Protein AF-X2FJN6-F1 (afdb_monomer_lite)

pLDDT: mean 83.94, std 11.38, range [39.88, 95.12]

InterPro domains:
  IPR007055 BON domain [PF04972] (64-123)
  IPR007055 BON domain [PS50914] (54-124)
  IPR014004 Transport-associated and nodulation domain, bacteria [SM00749] (59-122)
  IPR032789 Pilus formation protein, N-terminal [PF13629] (2-59)
  IPR050810 Bacterial Secretion System Channel Protein [PTHR30332] (25-197)

Sequence (199 aa):
TVHLTGPAASIFVADPAIADYQAPSNTTIFVFGKKAGRTSLFALNDKGEALAELRIVVTQPIEDLRAALRAEVGDYPIQVSYTPRGAILSGTAPTADVVENARKVTEQFLGAGALVANKIQVAGSLQVNLSVRVAEVSRSAVKDLNINFTASGPNGAFLITGKGGGSGAAGGGGTIGIGFSAGNTNLSAVLDALASEHL

Foldseek 3Di:
DAFFPDFFPDKDKQDVCQKDWDPPGRGDIDIGGNDADWIWMFTAHPVRHTRDIDIDGDDDDVVVLVVQLCVFLNDAQWDWDADPQFIEIEEEDQDVVSQVRNQVSRDVVNDPRGDYHYHYHHPDPPDDDDDDDDDDDDDDDDDFDKDKDWDADPQWIKIWTKTQQDPPDQFRKIKIKIWIDGDPDIDIDMDIGTDHDDD

Organism: NCBI:txid108015

Radius of gyration: 50.66 Å; chains: 1; bounding box: 92×47×138 Å

Secondary structure (DSSP, 8-state):
-EE-SS--SEEEES-TTTEEEEEEETTEEEEEE-SSEEEEEEEE-TTS-EEEEEEEEE---HHHHHHHHHHHH-S-SEEEEEETTEEEEEEEESSHHHHHHHHHHHHHHH-TT-EEEEEEEE-----------------------EEEEEEEETTEEEEEEEEPPPTTSTT--EEEEEEEEETTEEEEEEEEE------

Structure (mmCIF, N/CA/C/O backbone):
data_AF-X2FJN6-F1
#
_entry.id   AF-X2FJN6-F1
#
loop_
_atom_site.group_PDB
_atom_site.id
_atom_site.type_symbol
_atom_site.label_atom_id
_atom_site.label_alt_id
_atom_site.label_comp_id
_atom_site.label_asym_id
_atom_site.label_entity_id
_atom_site.label_seq_id
_atom_site.pdbx_PDB_ins_code
_atom_site.Cartn_x
_atom_site.Cartn_y
_atom_site.Cartn_z
_atom_site.occupancy
_atom_site.B_iso_or_equiv
_atom_site.auth_seq_id
_atom_site.auth_comp_id
_atom_site.auth_asym_id
_atom_site.auth_atom_id
_atom_site.pdbx_PDB_model_num
ATOM 1 N N . THR A 1 1 ? -14.276 -10.421 21.757 1.00 79.94 1 THR A N 1
ATOM 2 C CA . THR A 1 1 ? -15.203 -10.406 22.908 1.00 79.94 1 THR A CA 1
ATOM 3 C C . THR A 1 1 ? -14.443 -10.019 24.139 1.00 79.94 1 THR A C 1
ATOM 5 O O . THR A 1 1 ? -13.316 -10.467 24.297 1.00 79.94 1 THR A O 1
ATOM 8 N N . VAL A 1 2 ? -15.030 -9.172 24.973 1.00 85.25 2 VAL A N 1
ATOM 9 C CA . VAL A 1 2 ? -14.435 -8.712 26.227 1.00 85.25 2 VAL A CA 1
ATOM 10 C C . VAL A 1 2 ? -15.367 -9.119 27.357 1.00 85.25 2 VAL A C 1
ATOM 12 O O . VAL A 1 2 ? -16.566 -8.847 27.292 1.00 85.25 2 VAL A O 1
ATOM 15 N N . HIS A 1 3 ? -14.814 -9.778 28.371 1.00 87.75 3 HIS A N 1
ATOM 16 C CA . HIS A 1 3 ? -15.534 -10.139 29.587 1.00 87.75 3 HIS A CA 1
ATOM 17 C C . HIS A 1 3 ? -15.131 -9.181 30.704 1.00 87.75 3 HIS A C 1
ATOM 19 O O . HIS A 1 3 ? -13.943 -8.938 30.912 1.00 87.75 3 HIS A O 1
ATOM 25 N N . LEU A 1 4 ? -16.120 -8.621 31.391 1.00 86.44 4 LEU A N 1
ATOM 26 C CA . LEU A 1 4 ? -15.911 -7.707 32.506 1.00 86.44 4 LEU A CA 1
ATOM 27 C C . LEU A 1 4 ? -15.863 -8.467 33.832 1.00 86.44 4 LEU A C 1
ATOM 29 O O . LEU A 1 4 ? -16.556 -9.466 34.014 1.00 86.44 4 LEU A O 1
ATOM 33 N N . THR A 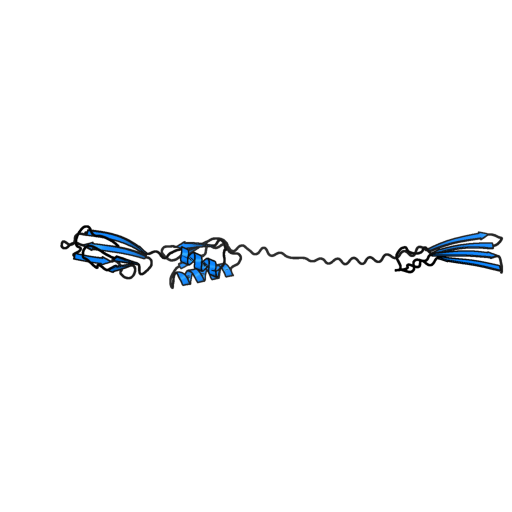1 5 ? -15.093 -7.943 34.785 1.00 83.56 5 THR A N 1
ATOM 34 C CA . THR A 1 5 ? -14.966 -8.492 36.147 1.00 83.56 5 THR A CA 1
ATOM 35 C C . THR A 1 5 ? -16.260 -8.361 36.968 1.00 83.56 5 THR A C 1
ATOM 37 O O . THR A 1 5 ? -16.440 -9.065 37.956 1.00 83.56 5 THR A O 1
ATOM 40 N N . GLY A 1 6 ? -17.178 -7.480 36.561 1.00 86.50 6 GLY A N 1
ATOM 41 C CA . GLY A 1 6 ? -18.480 -7.267 37.193 1.00 86.50 6 GLY A CA 1
ATOM 42 C C . GLY A 1 6 ? -19.492 -6.657 36.216 1.00 86.50 6 GLY A C 1
ATOM 43 O O . GLY A 1 6 ? -19.118 -6.322 35.089 1.00 86.50 6 GLY A O 1
ATOM 44 N N . PRO A 1 7 ? -20.771 -6.529 36.612 1.00 88.38 7 PRO A N 1
ATOM 45 C CA . PRO A 1 7 ? -21.797 -5.936 35.764 1.00 88.38 7 PRO A CA 1
ATOM 46 C C . PRO A 1 7 ? -21.521 -4.443 35.545 1.00 88.38 7 PRO A C 1
ATOM 48 O O . PRO A 1 7 ? -21.419 -3.678 36.503 1.00 88.38 7 PRO A O 1
ATOM 51 N N . ALA A 1 8 ? -21.407 -4.026 34.285 1.00 88.00 8 ALA A N 1
ATOM 52 C CA . ALA A 1 8 ? -21.330 -2.619 33.920 1.00 88.00 8 ALA A CA 1
ATOM 53 C C . ALA A 1 8 ? -22.711 -1.962 33.960 1.00 88.00 8 ALA A C 1
ATOM 55 O O . ALA A 1 8 ? -23.690 -2.505 33.444 1.00 88.00 8 ALA A O 1
ATOM 56 N N . ALA A 1 9 ? -22.744 -0.765 34.537 1.00 90.81 9 ALA A N 1
ATOM 57 C CA . ALA A 1 9 ? -23.904 0.116 34.575 1.00 90.81 9 ALA A CA 1
ATOM 58 C C . ALA A 1 9 ? -23.950 1.030 33.346 1.00 90.81 9 ALA A C 1
ATOM 60 O O . ALA A 1 9 ? -25.014 1.314 32.803 1.00 90.81 9 ALA A O 1
ATOM 61 N N . SER A 1 10 ? -22.778 1.479 32.886 1.00 89.88 10 SER A N 1
ATOM 62 C CA . SER A 1 10 ? -22.645 2.286 31.676 1.00 89.88 10 SER A CA 1
ATOM 63 C C . SER A 1 10 ? -21.405 1.889 30.886 1.00 89.88 10 SER A C 1
ATOM 65 O O . SER A 1 10 ? -20.359 1.557 31.447 1.00 89.88 10 SER A O 1
ATOM 67 N N . ILE A 1 11 ? -21.543 1.899 29.562 1.00 91.75 11 ILE A N 1
ATOM 68 C CA . ILE A 1 11 ? -20.470 1.605 28.617 1.00 91.75 11 ILE A CA 1
ATOM 69 C C . ILE A 1 11 ? -20.477 2.719 27.578 1.00 91.75 11 ILE A C 1
ATOM 71 O O . ILE A 1 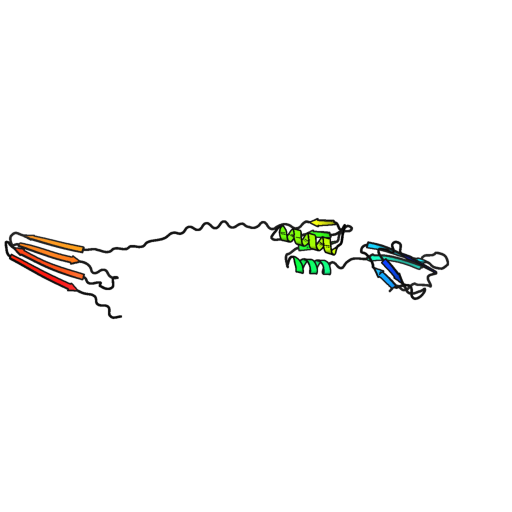11 ? -21.532 3.108 27.076 1.00 91.75 11 ILE A O 1
ATOM 75 N N . PHE A 1 12 ? -19.309 3.246 27.243 1.00 92.25 12 PHE A N 1
ATOM 76 C CA . PHE A 1 12 ? -19.188 4.219 26.166 1.00 92.25 12 PHE A CA 1
ATOM 77 C C . PHE A 1 12 ? -17.844 4.096 25.461 1.00 92.25 12 PHE A C 1
ATOM 79 O O . PHE A 1 12 ? -16.847 3.639 26.022 1.00 92.25 12 PHE A O 1
ATOM 86 N N . VAL A 1 13 ? -17.837 4.513 24.200 1.00 95.12 13 VAL A N 1
ATOM 87 C CA . VAL A 1 13 ? -16.644 4.592 23.360 1.00 95.12 13 VAL A CA 1
ATOM 88 C C . VAL A 1 13 ? -16.339 6.064 23.129 1.00 95.12 13 VAL A C 1
ATOM 90 O O . VAL A 1 13 ? -17.243 6.838 22.826 1.00 95.12 13 VAL A O 1
ATOM 93 N N . ALA A 1 14 ? -15.072 6.449 23.278 1.00 94.62 14 ALA A N 1
ATOM 94 C CA . ALA A 1 14 ? -14.633 7.836 23.134 1.00 94.62 14 ALA A CA 1
ATOM 95 C C . ALA A 1 14 ? -14.926 8.406 21.734 1.00 94.62 14 ALA A C 1
ATOM 97 O O . ALA A 1 14 ? -15.267 9.576 21.600 1.00 94.62 14 ALA A O 1
ATOM 98 N N . ASP A 1 15 ? -14.817 7.565 20.704 1.00 94.50 15 ASP A N 1
ATOM 99 C CA . ASP A 1 15 ? -15.135 7.904 19.315 1.00 94.50 15 ASP A CA 1
ATOM 100 C C . ASP A 1 15 ? -15.910 6.756 18.621 1.00 94.50 15 ASP A C 1
ATOM 102 O O . ASP A 1 15 ? -15.283 5.761 18.222 1.00 94.50 15 ASP A O 1
ATOM 106 N N . PRO A 1 16 ? -17.247 6.882 18.451 1.00 93.00 16 PRO A N 1
ATOM 107 C CA . PRO A 1 16 ? -18.101 5.881 17.802 1.00 93.00 16 PRO A CA 1
ATOM 108 C C . PRO A 1 16 ? -17.954 5.815 16.268 1.00 93.00 16 PRO A C 1
ATOM 110 O O . PRO A 1 16 ? -18.521 4.928 15.612 1.00 93.00 16 PRO A O 1
ATOM 113 N N . ALA A 1 17 ? -17.212 6.750 15.661 1.00 92.94 17 ALA A N 1
ATOM 114 C CA . ALA A 1 17 ? -16.851 6.672 14.250 1.00 92.94 17 ALA A CA 1
ATOM 115 C C . ALA A 1 17 ? -15.703 5.675 14.020 1.00 92.94 17 ALA A C 1
ATOM 117 O O . ALA A 1 17 ? -15.644 5.057 12.956 1.00 92.94 17 ALA A O 1
ATOM 118 N N . ILE A 1 18 ? -14.817 5.493 15.009 1.00 91.62 18 ILE A N 1
ATOM 119 C CA . ILE A 1 18 ? -13.675 4.566 14.947 1.00 91.62 18 ILE A CA 1
ATOM 120 C C . ILE A 1 18 ? -14.094 3.147 15.328 1.00 91.62 18 ILE A C 1
ATOM 122 O O . ILE A 1 18 ? -13.813 2.206 14.584 1.00 91.62 18 ILE A O 1
ATOM 126 N N . ALA A 1 19 ? -14.774 2.979 16.461 1.00 94.31 19 ALA A N 1
ATOM 127 C CA . ALA A 1 19 ? -15.229 1.677 16.935 1.00 94.31 19 ALA A CA 1
ATOM 128 C C . ALA A 1 19 ? -16.602 1.782 17.594 1.00 94.31 19 ALA A C 1
ATOM 130 O O . ALA A 1 19 ? -16.957 2.819 18.135 1.00 94.31 19 ALA A O 1
ATOM 131 N N . ASP A 1 20 ? -17.356 0.697 17.564 1.00 94.06 20 ASP A N 1
ATOM 132 C CA . ASP A 1 20 ? -18.686 0.598 18.152 1.00 94.06 20 ASP A CA 1
ATOM 133 C C . ASP A 1 20 ? -18.782 -0.669 18.998 1.00 94.06 20 ASP A C 1
ATOM 135 O O . ASP A 1 20 ? -17.918 -1.550 18.914 1.00 94.06 20 ASP A O 1
ATOM 139 N N . TYR A 1 21 ? -19.808 -0.764 19.832 1.00 93.25 21 TYR A N 1
ATOM 140 C CA . TYR A 1 21 ? -19.962 -1.886 20.741 1.00 93.25 21 TYR A CA 1
ATOM 141 C C . TYR A 1 21 ? -21.400 -2.392 20.804 1.00 93.25 21 TYR A C 1
ATOM 143 O O . TYR A 1 21 ? -22.364 -1.658 20.613 1.00 93.25 21 TYR A O 1
ATOM 151 N N . GLN A 1 22 ? -21.539 -3.677 21.116 1.00 92.75 22 GLN A N 1
ATOM 152 C CA . GLN A 1 22 ? -22.801 -4.258 21.555 1.00 92.75 22 GLN A CA 1
ATOM 153 C C . GLN A 1 22 ? -22.570 -5.023 22.848 1.00 92.75 22 GLN A C 1
ATOM 155 O O . GLN A 1 22 ? -21.624 -5.802 22.955 1.00 92.75 22 GLN A O 1
ATOM 160 N N . ALA A 1 23 ? -23.444 -4.815 23.825 1.00 90.94 23 ALA A N 1
ATOM 161 C CA . ALA A 1 23 ? -23.399 -5.497 25.110 1.00 90.94 23 ALA A CA 1
ATOM 162 C C . ALA A 1 23 ? -24.652 -6.378 25.258 1.00 90.94 23 ALA A C 1
ATOM 164 O O . ALA A 1 23 ? -25.670 -5.907 25.759 1.00 90.94 23 ALA A O 1
ATOM 165 N N . PRO A 1 24 ? -24.619 -7.645 24.795 1.00 88.94 24 PRO A N 1
ATOM 166 C CA . PRO A 1 24 ? -25.736 -8.573 24.978 1.00 88.94 24 PRO A CA 1
ATOM 167 C C . PRO A 1 24 ? -26.029 -8.870 26.452 1.00 88.94 24 PRO A C 1
ATOM 169 O O . PRO A 1 24 ? -27.122 -9.316 26.784 1.00 88.94 24 PRO A O 1
ATOM 172 N N . SER A 1 25 ? -25.049 -8.656 27.332 1.00 88.94 25 SER A N 1
ATOM 173 C CA . SER A 1 25 ? -25.217 -8.710 28.779 1.00 88.94 25 SER A CA 1
ATOM 174 C C . SER A 1 25 ? -24.323 -7.677 29.457 1.00 88.94 25 SER A C 1
ATOM 176 O O . SER A 1 25 ? -23.357 -7.180 28.879 1.00 88.94 25 SER A O 1
ATOM 178 N N . ASN A 1 26 ? -24.593 -7.407 30.730 1.00 86.94 26 ASN A N 1
ATOM 179 C CA . ASN A 1 26 ? -23.863 -6.422 31.526 1.00 86.94 26 ASN A CA 1
ATOM 180 C C . ASN A 1 26 ? -22.414 -6.860 31.825 1.00 86.94 26 ASN A C 1
ATOM 182 O O . ASN A 1 26 ? -21.641 -6.084 32.372 1.00 86.94 26 ASN A O 1
ATOM 186 N N . THR A 1 27 ? -22.035 -8.098 31.494 1.00 88.88 27 THR A N 1
ATOM 187 C CA . THR A 1 27 ? -20.697 -8.664 31.737 1.00 88.88 27 THR A CA 1
ATOM 188 C C . THR A 1 27 ? -19.949 -9.024 30.455 1.00 88.88 27 THR A C 1
ATOM 190 O O . THR A 1 27 ? -18.774 -9.383 30.520 1.00 88.88 27 THR A O 1
ATOM 193 N N . THR A 1 28 ? -20.599 -8.958 29.288 1.00 89.56 28 THR A N 1
ATOM 194 C CA . THR A 1 28 ? -20.008 -9.360 28.004 1.00 89.56 28 THR A CA 1
ATOM 195 C C . THR A 1 28 ? -20.214 -8.280 26.955 1.00 89.56 28 THR A C 1
ATOM 197 O O . THR A 1 28 ? -21.340 -7.885 26.670 1.00 89.56 28 THR A O 1
ATOM 200 N N . ILE A 1 29 ? -19.113 -7.846 26.340 1.00 91.62 29 ILE A N 1
ATOM 201 C CA . ILE A 1 29 ? -19.100 -6.792 25.326 1.00 91.62 29 ILE A CA 1
ATOM 202 C C . ILE A 1 29 ? -18.475 -7.323 24.032 1.00 91.62 29 ILE A C 1
ATOM 204 O O . ILE A 1 29 ? -17.372 -7.884 24.012 1.00 91.62 29 ILE A O 1
ATOM 208 N N . PHE A 1 30 ? -19.171 -7.110 22.921 1.00 92.88 30 PHE A N 1
ATOM 209 C CA . PHE A 1 30 ? -18.634 -7.207 21.572 1.00 92.88 30 PHE A CA 1
ATOM 210 C C . PHE A 1 30 ? -18.178 -5.826 21.114 1.00 92.88 30 PHE A C 1
ATOM 212 O O . PHE A 1 30 ? -18.922 -4.858 21.231 1.00 92.88 30 PHE A O 1
ATOM 219 N N . VAL A 1 31 ? -16.956 -5.740 20.594 1.00 92.12 31 VAL A N 1
ATOM 220 C CA . VAL A 1 31 ? -16.369 -4.500 20.076 1.00 92.12 31 VAL A CA 1
ATOM 221 C C . VAL A 1 31 ? -16.110 -4.688 18.591 1.00 92.12 31 VAL A C 1
ATOM 223 O O . VAL A 1 31 ? -15.499 -5.682 18.195 1.00 92.12 31 VAL A O 1
ATOM 226 N N . PHE A 1 32 ? -16.559 -3.732 17.788 1.00 91.25 32 PHE A N 1
ATOM 227 C CA . PHE A 1 32 ? -16.454 -3.739 16.336 1.00 91.25 32 PHE A CA 1
ATOM 228 C C . PHE A 1 32 ? -15.663 -2.517 15.875 1.00 91.25 32 PHE A C 1
ATOM 230 O O . PHE A 1 32 ? -16.013 -1.383 16.195 1.00 91.25 32 PHE A O 1
ATOM 237 N N . GLY A 1 33 ? -14.594 -2.729 15.110 1.00 90.25 33 GLY A N 1
ATOM 238 C CA . GLY A 1 33 ? -13.902 -1.635 14.431 1.00 90.25 33 GLY A CA 1
ATOM 239 C C . GLY A 1 33 ? -14.690 -1.193 13.199 1.00 90.25 33 GLY A C 1
ATOM 240 O O . GLY A 1 33 ? -15.074 -2.035 12.392 1.00 90.25 33 GLY A O 1
ATOM 241 N N . LYS A 1 34 ? -14.924 0.113 13.047 1.00 89.69 34 LYS A N 1
ATOM 242 C CA . LYS A 1 34 ? -15.624 0.705 11.892 1.00 89.69 34 LYS A CA 1
ATOM 243 C C . LYS A 1 34 ? -14.674 1.461 10.975 1.00 89.69 34 LYS A C 1
ATOM 245 O O . LYS A 1 34 ? -14.757 1.324 9.759 1.00 89.69 34 LYS A O 1
ATOM 250 N N . LYS A 1 35 ? -13.758 2.244 11.546 1.00 86.50 35 LYS A N 1
ATOM 251 C CA . LYS A 1 35 ? -12.812 3.079 10.798 1.00 86.50 35 LYS A CA 1
ATOM 252 C C . LYS A 1 35 ? -11.417 2.966 11.392 1.00 86.50 35 LYS A C 1
ATOM 254 O O . LYS A 1 35 ? -11.269 2.848 12.604 1.00 86.50 35 LYS A O 1
ATOM 259 N N . ALA A 1 36 ? -10.398 3.034 10.536 1.00 85.50 36 ALA A N 1
ATOM 260 C CA . ALA A 1 36 ? -9.009 3.061 10.972 1.00 85.50 36 ALA A CA 1
ATOM 261 C C . ALA A 1 36 ? -8.751 4.234 11.932 1.00 85.50 36 ALA A C 1
ATOM 263 O O . ALA A 1 36 ? -9.134 5.373 11.654 1.00 85.50 36 ALA A O 1
ATOM 264 N N . GLY A 1 37 ? -8.100 3.957 13.061 1.00 86.75 37 GLY A N 1
ATOM 265 C CA . GLY A 1 37 ? -7.890 4.950 14.108 1.00 86.75 37 GLY A CA 1
ATOM 266 C C . GLY A 1 37 ? -7.598 4.340 15.474 1.00 86.75 37 GLY A C 1
ATOM 267 O O . GLY A 1 37 ? -7.434 3.127 15.624 1.00 86.75 37 GLY A O 1
ATOM 268 N N . ARG A 1 38 ? -7.513 5.211 16.481 1.00 91.62 38 ARG A N 1
ATOM 269 C CA . ARG A 1 38 ? -7.353 4.835 17.889 1.00 91.62 38 ARG A CA 1
ATOM 270 C C . ARG A 1 38 ? -8.497 5.431 18.689 1.00 91.62 38 ARG A C 1
ATOM 272 O O . ARG A 1 38 ? -8.768 6.618 18.556 1.00 91.62 38 ARG A O 1
ATOM 279 N N . THR A 1 39 ? -9.132 4.618 19.517 1.00 94.81 39 THR A N 1
ATOM 280 C CA . THR A 1 39 ? -10.194 5.045 20.429 1.00 94.81 39 THR A CA 1
ATOM 281 C C . THR A 1 39 ? -10.106 4.246 21.724 1.00 94.81 39 THR A C 1
ATOM 283 O O . THR A 1 39 ? -9.331 3.292 21.818 1.00 94.81 39 THR A O 1
ATOM 286 N N . SER A 1 40 ? -10.881 4.638 22.725 1.00 94.50 40 SER A N 1
ATOM 287 C CA . SER A 1 40 ? -10.945 3.942 24.006 1.00 94.50 40 SER A CA 1
ATOM 288 C C . SER A 1 40 ? -12.383 3.577 24.326 1.00 94.50 40 SER A C 1
ATOM 290 O O . SER A 1 40 ? -13.299 4.352 24.050 1.00 94.50 40 SER A O 1
ATOM 292 N N . LEU A 1 41 ? -12.570 2.402 24.914 1.00 94.25 41 LEU A N 1
ATOM 293 C CA . LEU A 1 41 ? -13.833 1.960 25.484 1.00 94.25 41 LEU A CA 1
ATOM 294 C C . LEU A 1 41 ? -13.707 1.951 27.001 1.00 94.25 41 LEU A C 1
ATOM 296 O O . LEU A 1 41 ? -12.753 1.392 27.546 1.00 94.25 41 LEU A O 1
ATOM 300 N N . PHE A 1 42 ? -14.698 2.542 27.657 1.00 93.31 42 PHE A N 1
ATOM 301 C CA . PHE A 1 42 ? -14.813 2.587 29.104 1.00 93.31 42 PHE A CA 1
ATOM 302 C C . PHE A 1 42 ? -16.076 1.847 29.526 1.00 93.31 42 PHE A C 1
ATOM 304 O O . PHE A 1 42 ? -17.152 2.066 28.968 1.00 93.31 42 PHE A O 1
ATOM 311 N N . ALA A 1 43 ? -15.936 0.975 30.518 1.00 93.12 43 ALA A N 1
ATOM 312 C CA . ALA A 1 43 ? -17.048 0.326 31.194 1.00 93.12 43 ALA A CA 1
ATOM 313 C C . ALA A 1 43 ? -17.005 0.721 32.670 1.00 93.12 43 ALA A C 1
ATOM 315 O O . ALA A 1 43 ? -15.997 0.485 33.336 1.00 93.12 43 ALA A O 1
ATOM 316 N N . LEU A 1 44 ? -18.077 1.329 33.173 1.00 92.62 44 LEU A N 1
ATOM 317 C CA . LEU A 1 44 ? -18.186 1.818 34.546 1.00 92.62 44 LEU A CA 1
ATOM 318 C C . LEU A 1 44 ? -19.209 0.991 35.337 1.00 92.62 44 LEU A C 1
ATOM 320 O O . LEU A 1 44 ? -20.210 0.529 34.781 1.00 92.62 44 LEU A O 1
ATOM 324 N N . ASN A 1 45 ? -18.978 0.834 36.639 1.00 91.44 45 ASN A N 1
ATOM 325 C CA . ASN A 1 45 ? -19.956 0.267 37.574 1.00 91.44 45 ASN A CA 1
ATOM 326 C C . ASN A 1 45 ? -20.987 1.318 38.033 1.00 91.44 45 ASN A C 1
ATOM 328 O O . ASN A 1 45 ? -20.886 2.497 37.692 1.00 91.44 45 ASN A O 1
ATOM 332 N N . ASP A 1 46 ? -21.963 0.906 38.850 1.00 91.56 46 ASP A N 1
ATOM 333 C CA . ASP A 1 46 ? -23.017 1.791 39.382 1.00 91.56 46 ASP A CA 1
ATOM 334 C C . ASP A 1 46 ? -22.480 2.957 40.238 1.00 91.56 46 ASP A C 1
ATOM 336 O O . ASP A 1 46 ? -23.178 3.945 40.454 1.00 91.56 46 ASP A O 1
ATOM 340 N N . LYS A 1 47 ? -21.237 2.862 40.731 1.00 90.19 47 LYS A N 1
ATOM 341 C CA . LYS A 1 47 ? -20.566 3.904 41.526 1.00 90.19 47 LYS A CA 1
ATOM 342 C C . LYS A 1 47 ? -19.746 4.877 40.671 1.00 90.19 47 LYS A C 1
ATOM 344 O O . LYS A 1 47 ? -19.136 5.791 41.217 1.00 90.19 47 LYS A O 1
ATOM 349 N N . GLY A 1 48 ? -19.723 4.690 39.349 1.00 85.06 48 GLY A N 1
ATOM 350 C CA . GLY A 1 48 ? -18.922 5.488 38.420 1.00 85.06 48 GLY A CA 1
ATOM 351 C C . GLY A 1 48 ? -17.438 5.106 38.373 1.00 85.06 48 GLY A C 1
ATOM 352 O O . GLY A 1 48 ? -16.649 5.826 37.767 1.00 85.06 48 GLY A O 1
ATOM 353 N N . GLU A 1 49 ? -17.037 3.989 38.982 1.00 88.88 49 GLU A N 1
ATOM 354 C CA . GLU A 1 49 ? -15.660 3.490 38.918 1.00 88.88 49 GLU A CA 1
ATOM 355 C C . GLU A 1 49 ? -15.463 2.651 37.649 1.00 88.88 49 GLU A C 1
ATOM 357 O O . GLU A 1 49 ? -16.334 1.865 37.263 1.00 88.88 49 GLU A O 1
ATOM 362 N N . ALA A 1 50 ? -14.306 2.792 37.000 1.00 89.12 50 ALA A N 1
ATOM 363 C CA . ALA A 1 50 ? -13.992 2.045 35.788 1.00 89.12 50 ALA A CA 1
ATOM 364 C C . ALA A 1 50 ? -13.742 0.562 36.092 1.00 89.12 50 ALA A C 1
ATOM 366 O O . ALA A 1 50 ? -12.744 0.195 36.707 1.00 89.12 50 ALA A O 1
ATOM 367 N N . LEU A 1 51 ? -14.645 -0.295 35.612 1.00 90.69 51 LEU A N 1
ATOM 368 C CA . LEU A 1 51 ? -14.484 -1.750 35.603 1.00 90.69 51 LEU A CA 1
ATOM 369 C C . LEU A 1 51 ? -13.466 -2.192 34.553 1.00 90.69 51 LEU A C 1
ATOM 371 O O . LEU A 1 51 ? -12.748 -3.167 34.765 1.00 90.69 51 LEU A O 1
ATOM 375 N N . ALA A 1 52 ? -13.428 -1.500 33.413 1.00 89.12 52 ALA A N 1
ATOM 376 C CA . ALA A 1 52 ? -12.457 -1.747 32.361 1.00 89.12 52 ALA A CA 1
ATOM 377 C C . ALA A 1 52 ? -12.198 -0.489 31.524 1.00 89.12 52 ALA A C 1
ATOM 379 O O . ALA A 1 52 ? -13.123 0.247 31.173 1.00 89.12 52 ALA A O 1
ATOM 380 N N . GLU A 1 53 ? -10.934 -0.303 31.151 1.00 92.56 53 GLU A N 1
ATOM 381 C CA . GLU A 1 53 ? -10.483 0.667 30.157 1.00 92.56 53 GLU A CA 1
ATOM 382 C C . GLU A 1 53 ? -9.736 -0.092 29.058 1.00 92.56 53 GLU A C 1
ATOM 384 O O . GLU A 1 53 ? -8.681 -0.685 29.297 1.00 92.56 53 GLU A O 1
ATOM 389 N N . LEU A 1 54 ? -10.285 -0.093 27.844 1.00 91.25 54 LEU A N 1
ATOM 390 C CA . LEU A 1 54 ? -9.687 -0.772 26.700 1.00 91.25 54 LEU A CA 1
ATOM 391 C C . LEU A 1 54 ? -9.284 0.231 25.631 1.00 91.25 54 LEU A C 1
ATOM 393 O O . LEU A 1 54 ? -10.120 0.955 25.095 1.00 91.25 54 LEU A O 1
ATOM 397 N N . ARG A 1 55 ? -8.005 0.210 25.251 1.00 93.81 55 ARG A N 1
ATOM 398 C CA . ARG A 1 55 ? -7.515 0.917 24.065 1.00 93.81 55 ARG A CA 1
ATOM 399 C C . ARG A 1 55 ? -7.769 0.072 22.823 1.00 93.81 55 ARG A C 1
ATOM 401 O O . ARG A 1 55 ? -7.245 -1.031 22.695 1.00 93.81 55 ARG A O 1
ATOM 408 N N . ILE A 1 56 ? -8.548 0.615 21.898 1.00 92.12 56 ILE A N 1
ATOM 409 C CA . ILE A 1 56 ? -8.925 -0.019 20.640 1.00 92.12 56 ILE A CA 1
ATOM 410 C C . ILE A 1 56 ? -8.108 0.624 19.520 1.00 92.12 56 ILE A C 1
ATOM 412 O O . ILE A 1 56 ? -8.152 1.838 19.312 1.00 92.12 56 ILE A O 1
ATOM 416 N N . VAL A 1 57 ? -7.364 -0.201 18.785 1.00 90.19 57 VAL A N 1
ATOM 417 C CA . VAL A 1 57 ? -6.611 0.217 17.600 1.00 90.19 57 VAL A CA 1
ATOM 418 C C . VAL A 1 57 ? -7.181 -0.526 16.404 1.00 90.19 57 VAL A C 1
ATOM 420 O O . VAL A 1 57 ? -7.045 -1.742 16.302 1.00 90.19 57 VAL A O 1
ATOM 423 N N . VAL A 1 58 ? -7.831 0.210 15.509 1.00 88.44 58 VAL A N 1
ATOM 424 C CA . VAL A 1 58 ? -8.376 -0.343 14.270 1.00 88.44 58 VAL A CA 1
ATOM 425 C C . VAL A 1 58 ? -7.360 -0.079 13.168 1.00 88.44 58 VAL A C 1
ATOM 427 O O . VAL A 1 58 ? -7.098 1.075 12.821 1.00 88.44 58 VAL A O 1
ATOM 430 N N . THR A 1 59 ? -6.769 -1.142 12.628 1.00 81.94 59 THR A N 1
ATOM 431 C CA . THR A 1 59 ? -5.853 -1.069 11.484 1.00 81.94 59 THR A CA 1
ATOM 432 C C . THR A 1 59 ? -6.470 -1.747 10.277 1.00 81.94 59 THR A C 1
ATOM 434 O O . THR A 1 59 ? -7.050 -2.823 10.404 1.00 81.94 59 THR A O 1
ATOM 437 N N . GLN A 1 60 ? -6.302 -1.151 9.101 1.00 77.31 60 GLN A N 1
ATOM 438 C CA . GLN A 1 60 ? -6.586 -1.856 7.856 1.00 77.31 60 GLN A CA 1
ATOM 439 C C . GLN A 1 60 ? -5.489 -2.902 7.614 1.00 77.31 60 GLN A C 1
ATOM 441 O O . GLN A 1 60 ? -4.321 -2.613 7.897 1.00 77.31 60 GLN A O 1
ATOM 446 N N . PRO A 1 61 ? -5.817 -4.101 7.108 1.00 79.56 61 PRO A N 1
ATOM 447 C CA . PRO A 1 61 ? -4.803 -5.078 6.738 1.00 79.56 61 PRO A CA 1
ATOM 448 C C . PRO A 1 61 ? -3.887 -4.481 5.664 1.00 79.56 61 PRO A C 1
ATOM 450 O O . PRO A 1 61 ? -4.346 -3.960 4.649 1.00 79.56 61 PRO A O 1
ATOM 453 N N . ILE A 1 62 ? -2.573 -4.509 5.890 1.00 85.69 62 ILE A N 1
ATOM 454 C CA . ILE A 1 62 ? -1.611 -4.028 4.887 1.00 85.69 62 ILE A CA 1
ATOM 455 C C . ILE A 1 62 ? -1.460 -5.022 3.736 1.00 85.69 62 ILE A C 1
ATOM 457 O O . ILE A 1 62 ? -1.134 -4.634 2.620 1.00 85.69 62 ILE A O 1
ATOM 461 N N . GLU A 1 63 ? -1.723 -6.301 3.998 1.00 89.12 63 GLU A N 1
ATOM 462 C CA . GLU A 1 63 ? -1.583 -7.369 3.011 1.00 89.12 63 GLU A CA 1
ATOM 463 C C . GLU A 1 63 ? -2.594 -7.244 1.868 1.00 89.12 63 GLU A C 1
ATOM 465 O O . GLU A 1 63 ? -2.226 -7.481 0.720 1.00 89.12 63 GLU A O 1
ATOM 470 N N . ASP A 1 64 ? -3.809 -6.762 2.143 1.00 89.19 64 ASP A N 1
ATOM 471 C CA . ASP A 1 64 ? -4.817 -6.489 1.112 1.00 89.19 64 ASP A CA 1
ATOM 472 C C . ASP A 1 64 ? -4.353 -5.373 0.166 1.00 89.19 64 ASP A C 1
ATOM 474 O O . ASP A 1 64 ? -4.421 -5.510 -1.056 1.00 89.19 64 ASP A O 1
ATOM 478 N N . LEU A 1 65 ? -3.784 -4.298 0.724 1.00 89.38 65 LEU A N 1
ATOM 479 C CA . LEU A 1 65 ? -3.189 -3.212 -0.057 1.00 89.38 65 LEU A CA 1
ATOM 480 C C . LEU A 1 65 ? -1.997 -3.707 -0.884 1.00 89.38 65 LEU A C 1
ATOM 482 O O . LEU A 1 65 ? -1.850 -3.349 -2.050 1.00 89.38 65 LEU A O 1
ATOM 486 N N . ARG A 1 66 ? -1.143 -4.557 -0.307 1.00 91.12 66 ARG A N 1
ATOM 487 C CA . ARG A 1 66 ? -0.009 -5.158 -1.025 1.00 91.12 66 ARG A CA 1
ATOM 488 C C . ARG A 1 66 ? -0.468 -6.070 -2.155 1.00 91.12 66 ARG A C 1
ATOM 490 O O . ARG A 1 66 ? 0.156 -6.069 -3.212 1.00 91.12 66 ARG A O 1
ATOM 497 N N . ALA A 1 67 ? -1.528 -6.843 -1.942 1.00 90.94 67 ALA A N 1
ATOM 498 C CA . ALA A 1 67 ? -2.113 -7.693 -2.967 1.00 90.94 67 ALA A CA 1
ATOM 499 C C . ALA A 1 67 ? -2.700 -6.857 -4.113 1.00 90.94 67 ALA A C 1
ATOM 501 O O . ALA A 1 67 ? -2.392 -7.135 -5.269 1.00 90.94 67 ALA A O 1
ATOM 502 N N . ALA A 1 68 ? -3.454 -5.799 -3.797 1.00 90.44 68 ALA A N 1
ATOM 503 C CA . ALA A 1 68 ? -3.993 -4.867 -4.787 1.00 90.44 68 ALA A CA 1
ATOM 504 C C . ALA A 1 68 ? -2.884 -4.172 -5.590 1.00 90.44 68 ALA A C 1
ATOM 506 O O . ALA A 1 68 ? -2.952 -4.108 -6.815 1.00 90.44 68 ALA A O 1
ATOM 507 N N . LEU A 1 69 ? -1.821 -3.722 -4.915 1.00 91.75 69 LEU A N 1
ATOM 508 C CA . LEU A 1 69 ? -0.655 -3.144 -5.577 1.00 91.75 69 LEU A CA 1
ATOM 509 C C . LEU A 1 69 ? -0.013 -4.140 -6.543 1.00 91.75 69 LEU A C 1
ATOM 511 O O . LEU A 1 69 ? 0.130 -3.811 -7.713 1.00 91.75 69 LEU A O 1
ATOM 515 N N . ARG A 1 70 ? 0.316 -5.361 -6.097 1.00 91.81 70 ARG A N 1
ATOM 516 C CA . ARG A 1 70 ? 0.918 -6.385 -6.974 1.00 91.81 70 ARG A CA 1
ATOM 517 C C . ARG A 1 70 ? 0.033 -6.737 -8.170 1.00 91.81 70 ARG A C 1
ATOM 519 O O . ARG A 1 70 ? 0.563 -6.995 -9.244 1.00 91.81 70 ARG A O 1
ATOM 526 N N . ALA A 1 71 ? -1.287 -6.760 -7.987 1.00 91.75 71 ALA A N 1
ATOM 527 C CA . ALA A 1 71 ? -2.227 -7.049 -9.064 1.00 91.75 71 ALA A CA 1
ATOM 528 C C . ALA A 1 71 ? -2.224 -5.962 -10.153 1.00 91.75 71 ALA A C 1
ATOM 530 O O . ALA A 1 71 ? -2.305 -6.299 -11.329 1.00 91.75 71 ALA A O 1
ATOM 531 N N . GLU A 1 72 ? -2.091 -4.688 -9.772 1.00 90.69 72 GLU A N 1
ATOM 532 C CA . GLU A 1 72 ? -2.116 -3.570 -10.723 1.00 90.69 72 GLU A CA 1
ATOM 533 C C . GLU A 1 72 ? -0.742 -3.284 -11.343 1.00 90.69 72 GLU A C 1
ATOM 535 O O . GLU A 1 72 ? -0.623 -3.075 -12.548 1.00 90.69 72 GLU A O 1
ATOM 540 N N . VAL A 1 73 ? 0.311 -3.239 -10.520 1.00 89.62 73 VAL A N 1
ATOM 541 C CA . VAL A 1 73 ? 1.641 -2.792 -10.965 1.00 89.62 73 VAL A CA 1
ATOM 542 C C . VAL A 1 73 ? 2.599 -3.936 -11.270 1.00 89.62 73 VAL A C 1
ATOM 544 O O . VAL A 1 73 ? 3.643 -3.690 -11.861 1.00 89.62 73 VAL A O 1
ATOM 547 N N . GLY A 1 74 ? 2.265 -5.175 -10.905 1.00 88.12 74 GLY A N 1
ATOM 548 C CA . GLY A 1 74 ? 3.128 -6.347 -11.060 1.00 88.12 74 GLY A CA 1
ATOM 549 C C . GLY A 1 74 ? 4.049 -6.599 -9.861 1.00 88.12 74 GLY A C 1
ATOM 550 O O . GLY A 1 74 ? 3.960 -5.948 -8.819 1.00 88.12 74 GLY A O 1
ATOM 551 N N . ASP A 1 75 ? 4.957 -7.566 -10.008 1.00 89.25 75 ASP A N 1
ATOM 552 C CA . ASP A 1 75 ? 5.832 -8.052 -8.927 1.00 89.25 75 ASP A CA 1
ATOM 553 C C . ASP A 1 75 ? 7.132 -7.235 -8.781 1.00 89.25 75 ASP A C 1
ATOM 555 O O . ASP A 1 75 ? 8.230 -7.762 -8.597 1.00 89.25 75 ASP A O 1
ATOM 559 N N . TYR A 1 76 ? 7.029 -5.911 -8.912 1.00 90.62 76 TYR A N 1
ATOM 560 C CA . TYR A 1 76 ? 8.163 -5.019 -8.673 1.00 90.62 76 TYR A CA 1
ATOM 561 C C . TYR A 1 76 ? 8.472 -4.926 -7.173 1.00 90.62 76 TYR A C 1
ATOM 563 O O . TYR A 1 76 ? 7.561 -5.058 -6.350 1.00 90.62 76 TYR A O 1
ATOM 571 N N . PRO A 1 77 ? 9.732 -4.643 -6.780 1.00 90.69 77 PRO A N 1
ATOM 572 C CA . PRO A 1 77 ? 10.139 -4.521 -5.381 1.00 90.69 77 PRO A CA 1
ATOM 573 C C . PRO A 1 77 ? 9.648 -3.198 -4.764 1.00 90.69 77 PRO A C 1
ATOM 575 O O . PRO A 1 77 ? 10.438 -2.400 -4.260 1.00 90.69 77 PRO A O 1
ATOM 578 N N . ILE A 1 78 ? 8.339 -2.956 -4.823 1.00 92.19 78 ILE A N 1
ATOM 579 C CA . ILE A 1 78 ? 7.636 -1.825 -4.229 1.00 92.19 78 ILE A CA 1
ATOM 580 C C . ILE A 1 78 ? 7.069 -2.290 -2.890 1.00 92.19 78 ILE A C 1
ATOM 582 O O . ILE A 1 78 ? 6.353 -3.286 -2.783 1.00 92.19 78 ILE A O 1
ATOM 586 N N . GLN A 1 79 ? 7.409 -1.557 -1.842 1.00 92.19 79 GLN A N 1
ATOM 587 C CA . GLN A 1 79 ? 6.944 -1.781 -0.487 1.00 92.19 79 GLN A CA 1
ATOM 588 C C . GLN A 1 79 ? 6.019 -0.646 -0.075 1.00 92.19 79 GLN A C 1
ATOM 590 O O . GLN A 1 79 ? 6.218 0.510 -0.450 1.00 92.19 79 GLN A O 1
ATOM 595 N N . VAL A 1 80 ? 5.031 -0.988 0.743 1.00 93.06 80 VAL A N 1
ATOM 596 C CA . VAL A 1 80 ? 4.110 -0.032 1.343 1.00 93.06 80 VAL A CA 1
ATOM 597 C C . VAL A 1 80 ? 4.174 -0.160 2.854 1.00 93.06 80 VAL A C 1
ATOM 599 O O . VAL A 1 80 ? 4.273 -1.260 3.398 1.00 93.06 80 VAL A O 1
ATOM 602 N N . SER A 1 81 ? 4.137 0.979 3.531 1.00 90.69 81 SER A N 1
ATOM 603 C CA . SER A 1 81 ? 4.082 1.067 4.987 1.00 90.69 81 SER A CA 1
ATOM 604 C C . SER A 1 81 ? 3.037 2.097 5.388 1.00 90.69 81 SER A C 1
ATOM 606 O O . SER A 1 81 ? 2.971 3.180 4.805 1.00 90.69 81 SER A O 1
ATOM 608 N N . TYR A 1 82 ? 2.202 1.770 6.374 1.00 88.19 82 TYR A N 1
ATOM 609 C CA . TYR A 1 82 ? 1.225 2.723 6.890 1.00 88.19 82 TYR A CA 1
ATOM 610 C C . TYR A 1 82 ? 1.894 3.787 7.759 1.00 88.19 82 TYR A C 1
ATOM 612 O O . TYR A 1 82 ? 2.818 3.524 8.526 1.00 88.19 82 TYR A O 1
ATOM 620 N N . THR A 1 83 ? 1.367 5.001 7.669 1.00 85.69 83 THR A N 1
ATOM 621 C CA . THR A 1 83 ? 1.687 6.125 8.545 1.00 85.69 83 THR A CA 1
ATOM 622 C C . THR A 1 83 ? 0.411 6.605 9.235 1.00 85.69 83 THR A C 1
ATOM 624 O O . THR A 1 83 ? -0.687 6.313 8.762 1.00 85.69 83 THR A O 1
ATOM 627 N N . PRO A 1 84 ? 0.500 7.395 10.321 1.00 78.38 84 PRO A N 1
ATOM 628 C CA . PRO A 1 84 ? -0.689 7.917 10.998 1.00 78.38 84 PRO A CA 1
ATOM 629 C C . PRO A 1 84 ? -1.644 8.731 10.108 1.00 78.38 84 PRO A C 1
ATOM 631 O O . PRO A 1 84 ? -2.798 8.909 10.482 1.00 78.38 84 PRO A O 1
ATOM 634 N N . ARG A 1 85 ? -1.173 9.250 8.964 1.00 80.75 85 ARG A N 1
ATOM 635 C CA . ARG A 1 85 ? -1.962 10.080 8.037 1.00 80.75 85 ARG A CA 1
ATOM 636 C C . ARG A 1 85 ? -2.131 9.469 6.637 1.00 80.75 85 ARG A C 1
ATOM 638 O O . ARG A 1 85 ? -2.685 10.139 5.772 1.00 80.75 85 ARG A O 1
ATOM 645 N N . GLY A 1 86 ? -1.659 8.244 6.395 1.00 88.06 86 GLY A N 1
ATOM 646 C CA . GLY A 1 86 ? -1.728 7.600 5.078 1.00 88.06 86 GLY A CA 1
ATOM 647 C C . GLY A 1 86 ? -0.683 6.500 4.905 1.00 88.06 86 GLY A C 1
ATOM 648 O O . GLY A 1 86 ? -0.562 5.638 5.771 1.00 88.06 86 GLY A O 1
ATOM 649 N N . ALA A 1 87 ? 0.107 6.528 3.832 1.00 91.62 87 ALA A N 1
ATOM 650 C CA . ALA A 1 87 ? 1.116 5.502 3.555 1.00 91.62 87 ALA A CA 1
ATOM 651 C C . ALA A 1 87 ? 2.388 6.061 2.905 1.00 91.62 87 ALA A C 1
ATOM 653 O O . ALA A 1 87 ? 2.379 7.114 2.273 1.00 91.62 87 ALA A O 1
ATOM 654 N N . ILE A 1 88 ? 3.494 5.338 3.064 1.00 94.06 88 ILE A N 1
ATOM 655 C CA . ILE A 1 88 ? 4.748 5.573 2.350 1.00 94.06 88 ILE A CA 1
ATOM 656 C C . ILE A 1 88 ? 4.959 4.416 1.382 1.00 94.06 88 ILE A C 1
ATOM 658 O O . ILE A 1 88 ? 4.952 3.254 1.797 1.00 94.06 88 ILE A O 1
ATOM 662 N N . LEU A 1 89 ? 5.188 4.757 0.118 1.00 94.81 89 LEU A N 1
ATOM 663 C CA . LEU A 1 89 ? 5.634 3.840 -0.922 1.00 94.81 89 LEU A CA 1
ATOM 664 C C . LEU A 1 89 ? 7.148 3.953 -1.077 1.00 94.81 89 LEU A C 1
ATOM 666 O O . LEU A 1 89 ? 7.671 5.057 -1.200 1.00 94.81 89 LEU A O 1
ATOM 670 N N . SER A 1 90 ? 7.859 2.834 -1.083 1.00 95.00 90 SER A N 1
ATOM 671 C CA . SER A 1 90 ? 9.318 2.789 -1.235 1.00 95.00 90 SER A CA 1
ATOM 672 C C . SER A 1 90 ? 9.744 1.618 -2.108 1.00 95.00 90 SER A C 1
ATOM 674 O O . SER A 1 90 ? 8.970 0.691 -2.312 1.00 95.00 90 SER A O 1
ATOM 676 N N . GLY A 1 91 ? 10.984 1.630 -2.594 1.00 93.31 91 GLY A N 1
ATOM 677 C CA . GLY A 1 91 ? 11.526 0.553 -3.421 1.00 93.31 91 GLY A CA 1
ATOM 678 C C . GLY A 1 91 ? 11.985 1.053 -4.780 1.00 93.31 91 GLY A C 1
ATOM 679 O O . GLY A 1 91 ? 12.359 2.218 -4.910 1.00 93.31 91 GLY A O 1
ATOM 680 N N . THR A 1 92 ? 11.965 0.176 -5.782 1.00 92.56 92 THR A N 1
ATOM 681 C CA . THR A 1 92 ? 12.407 0.501 -7.147 1.00 92.56 92 THR A CA 1
ATOM 682 C C . THR A 1 92 ? 11.331 0.133 -8.161 1.00 92.56 92 THR A C 1
ATOM 684 O O . THR A 1 92 ? 10.747 -0.945 -8.075 1.00 92.56 92 THR A O 1
ATOM 687 N N . ALA A 1 93 ? 11.091 1.014 -9.128 1.00 92.19 93 ALA A N 1
ATOM 688 C CA . ALA A 1 93 ? 10.188 0.786 -10.252 1.00 92.19 93 ALA A CA 1
ATOM 689 C C . ALA A 1 93 ? 10.912 1.050 -11.583 1.00 92.19 93 ALA A C 1
ATOM 691 O O . ALA A 1 93 ? 11.811 1.889 -11.624 1.00 92.19 93 ALA A O 1
ATOM 692 N N . PRO A 1 94 ? 10.540 0.368 -12.678 1.00 89.94 94 PRO A N 1
ATOM 693 C CA . PRO A 1 94 ? 11.218 0.510 -13.968 1.00 89.94 94 PRO A CA 1
ATOM 694 C C . PRO A 1 94 ? 10.882 1.815 -14.702 1.00 89.94 94 PRO A C 1
ATOM 696 O O . PRO A 1 94 ? 11.678 2.290 -15.504 1.00 89.94 94 PRO A O 1
ATOM 699 N N . THR A 1 95 ? 9.703 2.393 -14.466 1.00 90.69 95 THR A N 1
ATOM 700 C CA . THR A 1 95 ? 9.237 3.608 -15.149 1.00 90.69 95 THR A CA 1
ATOM 701 C C . THR A 1 95 ? 8.468 4.512 -14.189 1.00 90.69 95 THR A C 1
ATOM 703 O O . THR A 1 95 ? 7.971 4.065 -13.153 1.00 90.69 95 THR A O 1
ATOM 706 N N . ALA A 1 96 ? 8.352 5.795 -14.542 1.00 90.38 96 ALA A N 1
ATOM 707 C CA . ALA A 1 96 ? 7.540 6.751 -13.791 1.00 90.38 96 ALA A CA 1
ATOM 708 C C . ALA A 1 96 ? 6.041 6.390 -13.807 1.00 90.38 96 ALA A C 1
ATOM 710 O O . ALA A 1 96 ? 5.348 6.641 -12.824 1.00 90.38 96 ALA A O 1
ATOM 711 N N . ASP A 1 97 ? 5.556 5.739 -14.868 1.00 92.12 97 ASP A N 1
ATOM 712 C CA . ASP A 1 97 ? 4.152 5.323 -14.979 1.00 92.12 97 ASP A CA 1
ATOM 713 C C . ASP A 1 97 ? 3.776 4.280 -13.919 1.00 92.12 97 ASP A C 1
ATOM 715 O O . ASP A 1 97 ? 2.722 4.372 -13.292 1.00 92.12 97 ASP A O 1
ATOM 719 N N . VAL A 1 98 ? 4.673 3.324 -13.649 1.00 93.06 98 VAL A N 1
ATOM 720 C CA . VAL A 1 98 ? 4.488 2.323 -12.584 1.00 93.06 98 VAL A CA 1
ATOM 721 C C . VAL A 1 98 ? 4.390 2.995 -11.214 1.00 93.06 98 VAL A C 1
ATOM 723 O O . VAL A 1 98 ? 3.554 2.622 -10.391 1.00 93.06 98 VAL A O 1
ATOM 726 N N . VAL A 1 99 ? 5.223 4.010 -10.973 1.00 93.50 99 VAL A N 1
ATOM 727 C CA . VAL A 1 99 ? 5.214 4.786 -9.726 1.00 93.50 99 VAL A CA 1
ATOM 728 C C . VAL A 1 99 ? 3.891 5.529 -9.546 1.00 93.50 99 VAL A C 1
ATOM 730 O O . VAL A 1 99 ? 3.320 5.513 -8.454 1.00 93.50 99 VAL A O 1
ATOM 733 N N . GLU A 1 100 ? 3.387 6.151 -10.609 1.00 93.31 100 GLU A N 1
ATOM 734 C CA . GLU A 1 100 ? 2.122 6.885 -10.578 1.00 93.31 100 GLU A CA 1
ATOM 735 C C . GLU A 1 100 ? 0.920 5.951 -10.376 1.00 93.31 100 GLU A C 1
ATOM 737 O O . GLU A 1 100 ? 0.037 6.243 -9.567 1.00 93.31 100 GLU A O 1
ATOM 742 N N . ASN A 1 101 ? 0.905 4.788 -11.030 1.00 93.62 101 ASN A N 1
ATOM 743 C CA . ASN A 1 101 ? -0.141 3.786 -10.817 1.00 93.62 101 ASN A CA 1
ATOM 744 C C . ASN A 1 101 ? -0.115 3.232 -9.387 1.00 93.62 101 ASN A C 1
ATOM 746 O O . ASN A 1 101 ? -1.157 3.186 -8.733 1.00 93.62 101 ASN A O 1
ATOM 750 N N . ALA A 1 102 ? 1.066 2.898 -8.852 1.00 94.25 102 ALA A N 1
ATOM 751 C CA . ALA A 1 102 ? 1.207 2.447 -7.465 1.00 94.25 102 ALA A CA 1
ATOM 752 C C . ALA A 1 102 ? 0.660 3.488 -6.474 1.00 94.25 102 ALA A C 1
ATOM 754 O O . ALA A 1 102 ? -0.035 3.151 -5.510 1.00 94.25 102 ALA A O 1
ATOM 755 N N . ARG A 1 103 ? 0.937 4.772 -6.728 1.00 93.75 103 ARG A N 1
ATOM 756 C CA . ARG A 1 103 ? 0.402 5.879 -5.935 1.00 93.75 103 ARG A CA 1
ATOM 757 C C . ARG A 1 103 ? -1.125 5.927 -5.994 1.00 93.75 103 ARG A C 1
ATOM 759 O O . ARG A 1 103 ? -1.752 5.933 -4.937 1.00 93.75 103 ARG A O 1
ATOM 766 N N . LYS A 1 104 ? -1.716 5.912 -7.191 1.00 92.44 104 LYS A N 1
ATOM 767 C CA . LYS A 1 104 ? -3.176 5.978 -7.381 1.00 92.44 104 LYS A CA 1
ATOM 768 C C . LYS A 1 104 ? -3.913 4.826 -6.709 1.00 92.44 104 LYS A C 1
ATOM 770 O O . LYS A 1 104 ? -4.885 5.071 -6.001 1.00 92.44 104 LYS A O 1
ATOM 775 N N . VAL A 1 105 ? -3.431 3.592 -6.869 1.00 92.50 105 VAL A N 1
ATOM 776 C CA . VAL A 1 105 ? -4.011 2.411 -6.203 1.00 92.50 105 VAL A CA 1
ATOM 777 C C . VAL A 1 105 ? -3.981 2.580 -4.687 1.00 92.50 105 VAL A C 1
ATOM 779 O O . VAL A 1 105 ? -4.974 2.330 -4.006 1.00 92.50 105 VAL A O 1
ATOM 782 N N . THR A 1 106 ? -2.858 3.065 -4.153 1.00 92.00 106 THR A N 1
ATOM 783 C CA . THR A 1 106 ? -2.709 3.304 -2.712 1.00 92.00 106 THR A CA 1
ATOM 784 C C . THR A 1 106 ? -3.669 4.382 -2.210 1.00 92.00 106 THR A C 1
ATOM 786 O O . THR A 1 106 ? -4.299 4.202 -1.170 1.00 92.00 106 THR A O 1
ATOM 789 N N . GLU A 1 107 ? -3.820 5.489 -2.942 1.00 90.50 107 GLU A N 1
ATOM 790 C CA . GLU A 1 107 ? -4.760 6.565 -2.600 1.00 90.50 107 GLU A CA 1
ATOM 791 C C . GLU A 1 107 ? -6.217 6.078 -2.632 1.00 90.50 107 GLU A C 1
ATOM 793 O O . GLU A 1 107 ? -6.984 6.359 -1.711 1.00 90.50 107 GLU A O 1
ATOM 798 N N . GLN A 1 108 ? -6.593 5.293 -3.644 1.00 88.81 108 GLN A N 1
ATOM 799 C CA . GLN A 1 108 ? -7.937 4.721 -3.761 1.00 88.81 108 GLN A CA 1
ATOM 800 C C . GLN A 1 108 ? -8.252 3.734 -2.633 1.00 88.81 108 GLN A C 1
ATOM 802 O O . GLN A 1 108 ? -9.350 3.770 -2.080 1.00 88.81 108 GLN A O 1
ATOM 807 N N . PHE A 1 109 ? -7.290 2.887 -2.262 1.00 88.12 109 PHE A N 1
ATOM 808 C CA . PHE A 1 109 ? -7.467 1.897 -1.200 1.00 88.12 109 PHE A CA 1
ATOM 809 C C . PHE A 1 109 ? -7.595 2.542 0.190 1.00 88.12 109 PHE A C 1
ATOM 811 O O . PHE A 1 109 ? -8.390 2.101 1.020 1.00 88.12 109 PHE A O 1
ATOM 818 N N . LEU A 1 110 ? -6.821 3.600 0.452 1.00 86.00 110 LEU A N 1
ATOM 819 C CA . LEU A 1 110 ? -6.857 4.335 1.720 1.00 86.00 110 LEU A CA 1
ATOM 820 C C . LEU A 1 110 ? -8.055 5.293 1.836 1.00 86.00 110 LEU A C 1
ATOM 822 O O . LEU A 1 110 ? -8.445 5.661 2.947 1.00 86.00 110 LEU A O 1
ATOM 826 N N . GLY A 1 111 ? -8.639 5.691 0.705 1.00 83.12 111 GLY A N 1
ATOM 827 C CA . GLY A 1 111 ? -9.766 6.611 0.629 1.00 83.12 111 GLY A CA 1
ATOM 828 C C . GLY A 1 111 ? -9.369 8.091 0.585 1.00 83.12 111 GLY A C 1
ATOM 829 O O . GLY A 1 111 ? -8.213 8.484 0.769 1.00 83.12 111 GLY A O 1
ATOM 830 N N . ALA A 1 112 ? -10.366 8.943 0.328 1.00 75.06 112 ALA A N 1
ATOM 831 C CA . ALA A 1 112 ? -10.170 10.378 0.137 1.00 75.06 112 ALA A CA 1
ATOM 832 C C . ALA A 1 112 ? -9.549 11.049 1.380 1.00 75.06 112 ALA A C 1
ATOM 834 O O . ALA A 1 112 ? -10.100 10.987 2.479 1.00 75.06 112 ALA A O 1
ATOM 835 N N . GLY A 1 113 ? -8.410 11.724 1.187 1.00 77.00 113 GLY A N 1
ATOM 836 C CA . GLY A 1 113 ? -7.704 12.484 2.227 1.00 77.00 113 GLY A CA 1
ATOM 837 C C . GLY A 1 113 ? -6.489 11.786 2.849 1.00 77.00 113 GLY A C 1
ATOM 838 O O . GLY A 1 113 ? -5.810 12.395 3.678 1.00 77.00 113 GLY A O 1
ATOM 839 N N . A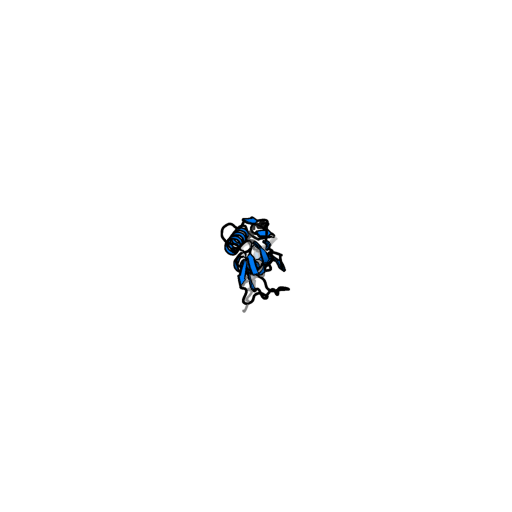LA A 1 114 ? -6.181 10.549 2.453 1.00 83.50 114 ALA A N 1
ATOM 840 C CA . ALA A 1 114 ? -4.957 9.876 2.871 1.00 83.50 114 ALA A CA 1
ATOM 841 C C . ALA A 1 114 ? -3.718 10.464 2.173 1.00 83.50 114 ALA A C 1
ATOM 843 O O . ALA A 1 114 ? -3.695 10.654 0.959 1.00 83.50 114 ALA A O 1
ATOM 844 N N . LEU A 1 115 ? -2.664 10.740 2.943 1.00 89.38 115 LEU A N 1
ATOM 845 C CA . LEU A 1 115 ? -1.394 11.227 2.407 1.00 89.38 115 LEU A CA 1
ATOM 846 C C . LEU A 1 115 ? -0.532 10.051 1.942 1.00 89.38 115 LEU A C 1
ATOM 848 O O . LEU A 1 115 ? -0.067 9.260 2.765 1.00 89.38 115 LEU A O 1
ATOM 852 N N . VAL A 1 116 ? -0.284 9.961 0.635 1.00 92.44 116 VAL A N 1
ATOM 853 C CA . VAL A 1 116 ? 0.625 8.965 0.057 1.00 92.44 116 VAL A CA 1
ATOM 854 C C . VAL A 1 116 ? 1.961 9.621 -0.273 1.00 92.44 116 VAL A C 1
ATOM 856 O O . VAL A 1 116 ? 2.079 10.427 -1.194 1.00 92.44 116 VAL A O 1
ATOM 859 N N . ALA A 1 117 ? 2.981 9.291 0.514 1.00 93.62 117 ALA A N 1
ATOM 860 C CA . ALA A 1 117 ? 4.341 9.764 0.309 1.00 93.62 117 ALA A CA 1
ATOM 861 C C . ALA A 1 117 ? 5.100 8.804 -0.612 1.00 93.62 117 ALA A C 1
ATOM 863 O O . ALA A 1 117 ? 5.276 7.626 -0.297 1.00 93.62 117 ALA A O 1
ATOM 864 N N . ASN A 1 118 ? 5.585 9.321 -1.736 1.00 93.12 118 ASN A N 1
ATOM 865 C CA . ASN A 1 118 ? 6.342 8.549 -2.709 1.00 93.12 118 ASN A CA 1
ATOM 866 C C . ASN A 1 118 ? 7.854 8.635 -2.435 1.00 93.12 118 ASN A C 1
ATOM 868 O O . ASN A 1 118 ? 8.439 9.716 -2.472 1.00 93.12 118 ASN A O 1
ATOM 872 N N . LYS A 1 119 ? 8.478 7.487 -2.178 1.00 94.06 119 LYS A N 1
ATOM 873 C CA . LYS A 1 119 ? 9.929 7.279 -2.070 1.00 94.06 119 LYS A CA 1
ATOM 874 C C . LYS A 1 119 ? 10.409 6.162 -3.007 1.00 94.06 119 LYS A C 1
ATOM 876 O O . LYS A 1 119 ? 11.437 5.539 -2.742 1.00 94.06 119 LYS A O 1
ATOM 881 N N . ILE A 1 120 ? 9.651 5.856 -4.060 1.00 94.31 120 ILE A N 1
ATOM 882 C CA . ILE A 1 120 ? 10.059 4.879 -5.068 1.00 94.31 120 ILE A CA 1
ATOM 883 C C . ILE A 1 120 ? 11.139 5.513 -5.950 1.00 94.31 120 ILE A C 1
ATOM 885 O O . ILE A 1 120 ? 10.984 6.632 -6.438 1.00 94.31 120 ILE A O 1
ATOM 889 N N . GLN A 1 121 ? 12.233 4.789 -6.160 1.00 92.19 121 GLN A N 1
ATOM 890 C CA . GLN A 1 121 ? 13.278 5.163 -7.104 1.00 92.19 121 GLN A CA 1
ATOM 891 C C . GLN A 1 121 ? 12.923 4.624 -8.490 1.00 92.19 121 GLN A C 1
ATOM 893 O O . GLN A 1 121 ? 12.649 3.434 -8.649 1.00 92.19 121 GLN A O 1
ATOM 898 N N . VAL A 1 122 ? 12.926 5.493 -9.500 1.00 91.50 122 VAL A N 1
ATOM 899 C CA . VAL A 1 122 ? 12.774 5.058 -10.890 1.00 91.50 122 VAL A CA 1
ATOM 900 C C . VAL A 1 122 ? 14.138 4.586 -11.372 1.00 91.50 122 VAL A C 1
ATOM 902 O O . VAL A 1 122 ? 15.074 5.382 -11.463 1.00 91.50 122 VAL A O 1
ATOM 905 N N . ALA A 1 123 ? 14.259 3.290 -11.651 1.00 83.31 123 ALA A N 1
ATOM 906 C CA . ALA A 1 123 ? 15.419 2.744 -12.331 1.00 83.31 123 ALA A CA 1
ATOM 907 C C . ALA A 1 123 ? 15.473 3.399 -13.713 1.00 83.31 123 ALA A C 1
ATOM 909 O O . ALA A 1 123 ? 14.598 3.178 -14.545 1.00 83.31 123 ALA A O 1
ATOM 910 N N . GLY A 1 124 ? 16.452 4.278 -13.931 1.00 70.19 124 GLY A N 1
ATOM 911 C CA . GLY A 1 124 ? 16.624 4.927 -15.225 1.00 70.19 124 GLY A CA 1
ATOM 912 C C . GLY A 1 124 ? 16.691 3.875 -16.332 1.00 70.19 124 GLY A C 1
ATOM 913 O O . GLY A 1 124 ? 17.374 2.861 -16.187 1.00 70.19 124 GLY A O 1
ATOM 914 N N . SER A 1 125 ? 15.970 4.105 -17.430 1.00 63.00 125 SER A N 1
ATOM 915 C CA . SER A 1 125 ? 16.075 3.247 -18.608 1.00 63.00 125 SER A CA 1
ATOM 916 C C . SER A 1 125 ? 17.503 3.337 -19.140 1.00 63.00 125 SER A C 1
ATOM 918 O O . SER A 1 125 ? 17.966 4.423 -19.500 1.00 63.00 125 SER A O 1
ATOM 920 N N . LEU A 1 126 ? 18.226 2.216 -19.168 1.00 62.28 126 LEU A N 1
ATOM 921 C CA . LEU A 1 126 ? 19.523 2.156 -19.830 1.00 62.28 126 LEU A CA 1
ATOM 922 C C . LEU A 1 126 ? 19.261 2.205 -21.344 1.00 62.28 126 LEU A C 1
ATOM 924 O O . LEU A 1 126 ? 19.064 1.176 -21.988 1.00 62.28 126 LEU A O 1
ATOM 928 N N . GLN A 1 127 ? 19.171 3.408 -21.912 1.00 63.56 127 GLN A N 1
ATOM 929 C CA . GLN A 1 127 ? 18.906 3.575 -23.338 1.00 63.56 127 GLN A CA 1
ATOM 930 C C . GLN A 1 127 ? 20.116 3.085 -24.147 1.00 63.56 127 GLN A C 1
ATOM 932 O O . GLN A 1 127 ? 21.164 3.731 -24.179 1.00 63.56 127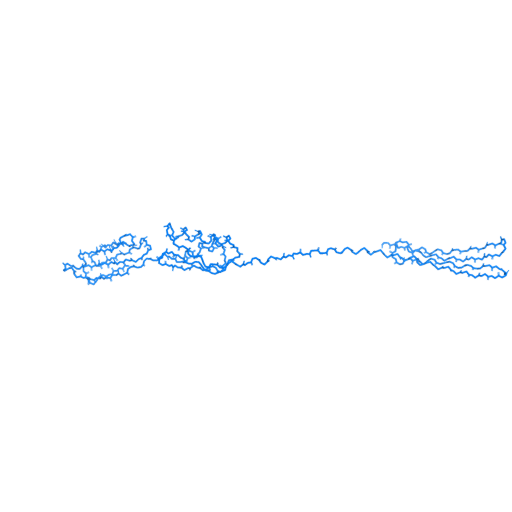 GLN A O 1
ATOM 937 N N . VAL A 1 128 ? 19.976 1.932 -24.807 1.00 72.00 128 VAL A N 1
ATOM 938 C CA . VAL A 1 128 ? 21.010 1.386 -25.694 1.00 72.00 128 VAL A CA 1
ATOM 939 C C . VAL A 1 128 ? 20.928 2.060 -27.064 1.00 72.00 128 VAL A C 1
ATOM 941 O O . VAL A 1 128 ? 19.947 1.923 -27.791 1.00 72.00 128 VAL A O 1
ATOM 944 N N . ASN A 1 129 ? 21.969 2.810 -27.428 1.00 77.56 129 ASN A N 1
ATOM 945 C CA . ASN A 1 129 ? 22.120 3.353 -28.776 1.00 77.56 129 ASN A CA 1
ATOM 946 C C . ASN A 1 129 ? 22.729 2.271 -29.676 1.00 77.56 129 ASN A C 1
ATOM 948 O O . ASN A 1 129 ? 23.919 1.972 -29.576 1.00 77.56 129 ASN A O 1
ATOM 952 N N . LEU A 1 130 ? 21.914 1.667 -30.542 1.00 79.62 130 LEU A N 1
ATOM 953 C CA . LEU A 1 130 ? 22.381 0.689 -31.523 1.00 79.62 130 LEU A CA 1
ATOM 954 C C . LEU A 1 130 ? 22.884 1.417 -32.775 1.00 79.62 130 LEU A C 1
ATOM 956 O O . LEU A 1 130 ? 22.111 2.062 -33.477 1.00 79.62 130 LEU A O 1
ATOM 960 N N . SER A 1 131 ? 24.182 1.294 -33.064 1.00 78.81 131 SER A N 1
ATOM 961 C CA . SER A 1 131 ? 24.780 1.758 -34.319 1.00 78.81 131 SER A CA 1
ATOM 962 C C . SER A 1 131 ? 25.042 0.558 -35.221 1.00 78.81 131 SER A C 1
ATOM 964 O O . SER A 1 131 ? 25.926 -0.255 -34.951 1.00 78.81 131 SER A O 1
ATOM 966 N N . VAL A 1 132 ? 24.245 0.425 -36.280 1.00 79.69 132 VAL A N 1
ATOM 967 C CA . VAL A 1 132 ? 24.399 -0.646 -37.268 1.00 79.69 132 VAL A CA 1
ATOM 968 C C . VAL A 1 132 ? 25.306 -0.144 -38.385 1.00 79.69 132 VAL A C 1
ATOM 970 O O . VAL A 1 132 ? 24.944 0.767 -39.127 1.00 79.69 132 VAL A O 1
ATOM 973 N N . ARG A 1 133 ? 26.490 -0.748 -38.524 1.00 83.88 133 ARG A N 1
ATOM 974 C CA . ARG A 1 133 ? 27.362 -0.541 -39.685 1.00 83.88 133 ARG A CA 1
ATOM 975 C C . ARG A 1 133 ? 27.244 -1.749 -40.603 1.00 83.88 133 ARG A C 1
ATOM 977 O O . ARG A 1 133 ? 27.801 -2.803 -40.318 1.00 83.88 133 ARG A O 1
ATOM 984 N N . VAL A 1 134 ? 26.508 -1.584 -41.696 1.00 76.50 134 VAL A N 1
ATOM 985 C CA . VAL A 1 134 ? 26.416 -2.598 -42.749 1.00 76.50 134 VAL A CA 1
ATOM 986 C C . VAL A 1 134 ? 27.658 -2.467 -43.625 1.00 76.50 134 VAL A C 1
ATOM 988 O O . VAL A 1 134 ? 27.872 -1.430 -44.249 1.00 76.50 134 VAL A O 1
ATOM 991 N N . ALA A 1 135 ? 28.501 -3.495 -43.626 1.00 77.44 135 ALA A N 1
ATOM 992 C CA . ALA A 1 135 ? 29.602 -3.621 -44.569 1.00 77.44 135 ALA A CA 1
ATOM 993 C C . ALA A 1 135 ? 29.225 -4.698 -45.588 1.00 77.44 135 ALA A C 1
ATOM 995 O O . ALA A 1 135 ? 29.186 -5.883 -45.261 1.00 77.44 135 ALA A O 1
ATOM 996 N N . GLU A 1 136 ? 28.920 -4.281 -46.812 1.00 74.38 136 GLU A N 1
ATOM 997 C CA . GLU A 1 136 ? 28.774 -5.189 -47.944 1.00 74.38 136 GLU A CA 1
ATOM 998 C C . GLU A 1 136 ? 30.168 -5.466 -48.523 1.00 74.38 136 GLU A C 1
ATOM 1000 O O . GLU A 1 136 ? 30.904 -4.540 -48.865 1.00 74.38 136 GLU A O 1
ATOM 1005 N N . VAL A 1 137 ? 30.563 -6.740 -48.591 1.00 72.50 137 VAL A N 1
ATOM 1006 C CA . VAL A 1 137 ? 31.831 -7.157 -49.203 1.00 72.50 137 VAL A CA 1
ATOM 1007 C C . VAL A 1 137 ? 31.508 -7.846 -50.521 1.00 72.50 137 VAL A C 1
ATOM 1009 O O . VAL A 1 137 ? 31.219 -9.041 -50.556 1.00 72.50 137 VAL A O 1
ATOM 1012 N N . SER A 1 138 ? 31.567 -7.105 -51.625 1.00 68.88 138 SER A N 1
ATOM 1013 C CA . SER A 1 138 ? 31.464 -7.688 -52.962 1.00 68.88 138 SER A CA 1
ATOM 1014 C C . SER A 1 138 ? 32.793 -8.354 -53.333 1.00 68.88 138 SER A C 1
ATOM 1016 O O . SER A 1 138 ? 33.762 -7.683 -53.694 1.00 68.88 138 SER A O 1
ATOM 1018 N N . ARG A 1 139 ? 32.871 -9.685 -53.241 1.00 69.69 139 ARG A N 1
ATOM 1019 C CA . ARG A 1 139 ? 34.017 -10.448 -53.756 1.00 69.69 139 ARG A CA 1
ATOM 1020 C C . ARG A 1 139 ? 33.776 -10.767 -55.231 1.00 69.69 139 ARG A C 1
ATOM 1022 O O . ARG A 1 139 ? 33.090 -11.733 -55.537 1.00 69.69 139 ARG A O 1
ATOM 1029 N N . SER A 1 140 ? 34.375 -9.994 -56.134 1.00 67.50 140 SER A N 1
ATOM 1030 C CA . SER A 1 140 ? 34.552 -10.423 -57.525 1.00 67.50 140 SER A CA 1
ATOM 1031 C C . SER A 1 140 ? 36.014 -10.811 -57.724 1.00 67.50 140 SER A C 1
ATOM 1033 O O . SER A 1 140 ? 36.902 -9.964 -57.657 1.00 67.50 140 SER A O 1
ATOM 1035 N N . ALA A 1 141 ? 36.277 -12.108 -57.876 1.00 62.38 141 ALA A N 1
ATOM 1036 C CA . ALA A 1 141 ? 37.593 -12.625 -58.224 1.00 62.38 141 ALA A CA 1
ATOM 1037 C C . ALA A 1 141 ? 37.565 -13.023 -59.700 1.00 62.38 141 ALA A C 1
ATOM 1039 O O . ALA A 1 141 ? 36.882 -13.974 -60.067 1.00 62.38 141 ALA A O 1
ATOM 1040 N N . VAL A 1 142 ? 38.310 -12.309 -60.539 1.00 59.91 142 VAL A N 1
ATOM 1041 C CA . VAL A 1 142 ? 38.558 -12.706 -61.930 1.00 59.91 142 VAL A CA 1
ATOM 1042 C C . VAL A 1 142 ? 39.988 -13.225 -62.049 1.00 59.91 142 VAL A C 1
ATOM 1044 O O . VAL A 1 142 ? 40.939 -12.550 -61.656 1.00 59.91 142 VAL A O 1
ATOM 1047 N N . LYS A 1 143 ? 40.135 -14.454 -62.556 1.00 57.56 143 LYS A N 1
ATOM 1048 C CA . LYS A 1 143 ? 41.418 -15.120 -62.813 1.00 57.56 143 LYS A CA 1
ATOM 1049 C C . LYS A 1 143 ? 41.506 -15.475 -64.295 1.00 57.56 143 LYS A C 1
ATOM 1051 O O . LYS A 1 143 ? 41.345 -16.629 -64.669 1.00 57.56 143 LYS A O 1
ATOM 1056 N N . ASP A 1 144 ? 41.787 -14.471 -65.118 1.00 60.94 144 ASP A N 1
ATOM 1057 C CA . ASP A 1 144 ? 42.125 -14.640 -66.534 1.00 60.94 144 ASP A CA 1
ATOM 1058 C C . ASP A 1 144 ? 43.643 -14.522 -66.716 1.00 60.94 144 ASP A C 1
ATOM 1060 O O . ASP A 1 144 ? 44.163 -13.523 -67.211 1.00 60.94 144 ASP A O 1
ATOM 1064 N N . LEU A 1 145 ? 44.380 -15.543 -66.270 1.00 67.19 145 LEU A N 1
ATOM 1065 C CA . LEU A 1 145 ? 45.808 -15.643 -66.563 1.00 67.19 145 LEU A CA 1
ATOM 1066 C C . LEU A 1 145 ? 45.989 -16.384 -67.893 1.00 67.19 145 LEU A C 1
ATOM 1068 O O . LEU A 1 145 ? 45.741 -17.587 -67.985 1.00 67.19 145 LEU A O 1
ATOM 1072 N N . ASN A 1 146 ? 46.416 -15.651 -68.918 1.00 69.12 146 ASN A N 1
ATOM 1073 C CA . ASN A 1 146 ? 46.722 -16.183 -70.242 1.00 69.12 146 ASN A CA 1
ATOM 1074 C C . ASN A 1 146 ? 48.242 -16.118 -70.466 1.00 69.12 146 ASN A C 1
ATOM 1076 O O . ASN A 1 146 ? 48.857 -15.084 -70.204 1.00 69.12 146 ASN A O 1
ATOM 1080 N N . ILE A 1 147 ? 48.854 -17.218 -70.904 1.00 76.25 147 ILE A N 1
ATOM 1081 C CA . ILE A 1 147 ? 50.303 -17.341 -71.104 1.00 76.25 147 ILE A CA 1
ATOM 1082 C C . ILE A 1 147 ? 50.563 -17.440 -72.602 1.00 76.25 147 ILE A C 1
ATOM 1084 O O . ILE A 1 147 ? 50.027 -18.313 -73.276 1.00 76.25 147 ILE A O 1
ATOM 1088 N N . ASN A 1 148 ? 51.412 -16.560 -73.128 1.00 81.31 148 ASN A N 1
ATOM 1089 C CA . ASN A 1 148 ? 51.835 -16.613 -74.520 1.00 81.31 148 ASN A CA 1
ATOM 1090 C C . ASN A 1 148 ? 53.360 -16.592 -74.606 1.00 81.31 148 ASN A C 1
ATOM 1092 O O . ASN A 1 148 ? 53.997 -15.653 -74.134 1.00 81.31 148 ASN A O 1
ATOM 1096 N N . PHE A 1 149 ? 53.936 -17.622 -75.214 1.00 84.00 149 PHE A N 1
ATOM 1097 C CA . PHE A 1 149 ? 55.366 -17.761 -75.437 1.00 84.00 149 PHE A CA 1
ATOM 1098 C C . PHE A 1 149 ? 55.660 -17.737 -76.936 1.00 84.00 149 PHE A C 1
ATOM 1100 O O . PHE A 1 149 ? 55.109 -18.522 -77.703 1.00 84.00 149 PHE A O 1
ATOM 1107 N N . THR A 1 150 ? 56.549 -16.844 -77.356 1.00 86.25 150 THR A N 1
ATOM 1108 C CA . THR A 1 150 ? 56.978 -16.698 -78.752 1.00 86.25 150 THR A CA 1
ATOM 1109 C C . THR A 1 150 ? 58.486 -16.809 -78.848 1.00 86.25 150 THR A C 1
ATOM 1111 O O . THR A 1 150 ? 59.197 -16.067 -78.172 1.00 86.25 150 THR A O 1
ATOM 1114 N N . ALA A 1 151 ? 58.971 -17.660 -79.744 1.00 84.00 151 ALA A N 1
ATOM 1115 C CA . ALA A 1 151 ? 60.374 -17.737 -80.128 1.00 84.00 151 ALA A CA 1
ATOM 1116 C C . ALA A 1 151 ? 60.484 -17.524 -81.640 1.00 84.00 151 ALA A C 1
ATOM 1118 O O . ALA A 1 151 ? 59.713 -18.097 -82.399 1.00 84.00 151 ALA A O 1
ATOM 1119 N N . SER A 1 152 ? 61.423 -16.701 -82.104 1.00 86.62 152 SER A N 1
ATOM 1120 C CA . SER A 1 152 ? 61.620 -16.460 -83.539 1.00 86.62 152 SER A CA 1
ATOM 1121 C C . SER A 1 152 ? 63.091 -16.553 -83.915 1.00 86.62 152 SER A C 1
ATOM 1123 O O . SER A 1 152 ? 63.965 -16.214 -83.118 1.00 86.62 152 SER A O 1
ATOM 1125 N N . GLY A 1 153 ? 63.360 -17.058 -85.117 1.00 83.88 153 GLY A N 1
ATOM 1126 C CA . GLY A 1 153 ? 64.701 -17.210 -85.661 1.00 83.88 153 GLY A CA 1
ATOM 1127 C C . GLY A 1 153 ? 64.718 -17.145 -87.191 1.00 83.88 153 GLY A C 1
ATOM 1128 O O . GLY A 1 153 ? 63.666 -17.045 -87.822 1.00 83.88 153 GLY A O 1
ATOM 1129 N N . PRO A 1 154 ? 65.909 -17.225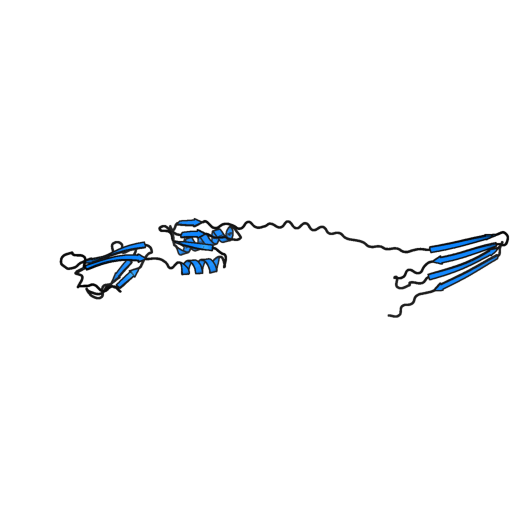 -87.812 1.00 79.44 154 PRO A N 1
ATOM 1130 C CA . PRO A 1 154 ? 66.083 -17.046 -89.259 1.00 79.44 154 PRO A CA 1
ATOM 1131 C C . PRO A 1 154 ? 65.268 -18.017 -90.126 1.00 79.44 154 PRO A C 1
ATOM 1133 O O . PRO A 1 154 ? 64.944 -17.701 -91.265 1.00 79.44 154 PRO A O 1
ATOM 1136 N N . ASN A 1 155 ? 64.913 -19.180 -89.569 1.00 79.69 155 ASN A N 1
ATOM 1137 C CA . ASN A 1 155 ? 64.180 -20.244 -90.255 1.00 79.69 155 ASN A CA 1
ATOM 1138 C C . ASN A 1 155 ? 62.678 -20.277 -89.896 1.00 79.69 155 ASN A C 1
ATOM 1140 O O . ASN A 1 155 ? 61.997 -21.233 -90.261 1.00 79.69 155 ASN A O 1
ATOM 1144 N N . GLY A 1 156 ? 62.162 -19.272 -89.173 1.00 83.69 156 GLY A N 1
ATOM 1145 C CA . GLY A 1 156 ? 60.747 -19.155 -88.804 1.00 83.69 156 GLY A CA 1
ATOM 1146 C C . GLY A 1 156 ? 60.491 -18.757 -87.345 1.00 83.69 156 GLY A C 1
ATOM 1147 O O . GLY A 1 156 ? 61.407 -18.648 -86.529 1.00 83.69 156 GLY A O 1
ATOM 1148 N N . ALA A 1 157 ? 59.222 -18.543 -87.010 1.00 87.12 157 ALA A N 1
ATOM 1149 C CA . ALA A 1 157 ? 58.722 -18.256 -85.674 1.00 87.12 157 ALA A CA 1
ATOM 1150 C C . ALA A 1 157 ? 57.869 -19.410 -85.141 1.00 87.12 157 ALA A C 1
ATOM 1152 O O . ALA A 1 157 ? 57.087 -20.011 -85.872 1.00 87.12 157 ALA A O 1
ATOM 1153 N N . PHE A 1 158 ? 58.009 -19.685 -83.850 1.00 86.75 158 PHE A N 1
ATOM 1154 C CA . PHE A 1 158 ? 57.218 -20.639 -83.095 1.00 86.75 158 PHE A CA 1
ATOM 1155 C C . PHE A 1 158 ? 56.454 -19.924 -81.973 1.00 86.75 158 PHE A C 1
ATOM 1157 O O . PHE A 1 158 ? 57.005 -19.080 -81.263 1.00 86.75 158 PHE A O 1
ATOM 1164 N N . LEU A 1 159 ? 55.180 -20.265 -81.816 1.00 87.62 159 LEU A N 1
ATOM 1165 C CA . LEU A 1 159 ? 54.245 -19.687 -80.856 1.00 87.62 159 LEU A CA 1
ATOM 1166 C C . LEU A 1 159 ? 53.626 -20.813 -80.026 1.00 87.62 159 LEU A C 1
ATOM 1168 O O . LEU A 1 159 ? 53.120 -21.776 -80.593 1.00 87.62 159 LEU A O 1
ATOM 1172 N N . ILE A 1 160 ? 53.605 -20.660 -78.703 1.00 85.31 160 ILE A N 1
ATOM 1173 C CA . ILE A 1 160 ? 52.755 -21.433 -77.796 1.00 85.31 160 ILE A CA 1
ATOM 1174 C C . ILE A 1 160 ? 51.842 -20.449 -77.072 1.00 85.31 160 ILE A C 1
ATOM 1176 O O . ILE A 1 160 ? 52.318 -19.563 -76.366 1.00 85.31 160 ILE A O 1
ATOM 1180 N N . THR A 1 161 ? 50.535 -20.625 -77.204 1.00 83.06 161 THR A N 1
ATOM 1181 C CA . THR A 1 161 ? 49.529 -19.887 -76.439 1.00 83.06 161 THR A CA 1
ATOM 1182 C C . THR A 1 161 ? 48.798 -20.846 -75.508 1.00 83.06 161 THR A C 1
ATOM 1184 O O . THR A 1 161 ? 48.529 -21.986 -75.877 1.00 83.06 161 THR A O 1
ATOM 1187 N N . GLY A 1 162 ? 48.516 -20.419 -74.284 1.00 81.00 162 GLY A N 1
ATOM 1188 C CA . GLY A 1 162 ? 47.856 -21.231 -73.277 1.00 81.00 162 GLY A CA 1
ATOM 1189 C C . GLY A 1 162 ? 46.952 -20.376 -72.408 1.00 81.00 162 GLY A C 1
ATOM 1190 O O . GLY A 1 162 ? 47.441 -19.602 -71.582 1.00 81.00 162 GLY A O 1
ATOM 1191 N N . LYS A 1 163 ? 45.636 -20.551 -72.545 1.00 76.81 163 LYS A N 1
ATOM 1192 C CA . LYS A 1 163 ? 44.669 -19.953 -71.623 1.00 76.81 163 LYS A CA 1
ATOM 1193 C C . LYS A 1 163 ? 44.365 -20.959 -70.521 1.00 76.81 163 LYS A C 1
ATOM 1195 O O . LYS A 1 163 ? 43.838 -22.038 -70.794 1.00 76.81 163 LYS A O 1
ATOM 1200 N N . GLY A 1 164 ? 44.691 -20.605 -69.277 1.00 67.69 164 GLY A N 1
ATOM 1201 C CA . GLY A 1 164 ? 44.348 -21.433 -68.124 1.00 67.69 164 GLY A CA 1
ATOM 1202 C C . GLY A 1 164 ? 42.830 -21.535 -67.971 1.00 67.69 164 GLY A C 1
ATOM 1203 O O . GLY A 1 164 ? 42.156 -20.511 -67.872 1.00 67.69 164 GLY A O 1
ATOM 1204 N N . GLY A 1 165 ? 42.297 -22.757 -67.944 1.00 63.88 165 GLY A N 1
ATOM 1205 C CA . GLY A 1 165 ? 40.909 -22.999 -67.557 1.00 63.88 165 GLY A CA 1
ATOM 1206 C C . GLY A 1 165 ? 40.729 -22.611 -66.091 1.00 63.88 165 GLY A C 1
ATOM 1207 O O . GLY A 1 165 ? 41.430 -23.124 -65.216 1.00 63.88 165 GLY A O 1
ATOM 1208 N N . GLY A 1 166 ? 39.845 -21.655 -65.812 1.00 58.47 166 GLY A N 1
ATOM 1209 C CA . GLY A 1 166 ? 39.536 -21.265 -64.441 1.00 58.47 166 GLY A CA 1
ATOM 1210 C C . GLY A 1 166 ? 38.867 -22.424 -63.706 1.00 58.47 166 GLY A C 1
ATOM 1211 O O . GLY A 1 166 ? 37.817 -22.901 -64.130 1.00 58.47 166 GLY A O 1
ATOM 1212 N N . SER A 1 167 ? 39.448 -22.873 -62.596 1.00 55.25 167 SER A N 1
ATOM 1213 C CA . SER A 1 167 ? 38.786 -23.795 -61.676 1.00 55.25 167 SER A CA 1
ATOM 1214 C C . SER A 1 167 ? 37.629 -23.063 -60.988 1.00 55.25 167 SER A C 1
ATOM 1216 O O . SER A 1 167 ? 37.850 -22.312 -60.040 1.00 55.25 167 SER A O 1
ATOM 1218 N N . GLY A 1 168 ? 36.402 -23.235 -61.497 1.00 53.66 168 GLY A N 1
ATOM 1219 C CA . GLY A 1 168 ? 35.188 -22.737 -60.834 1.00 53.66 168 GLY A CA 1
ATOM 1220 C C . GLY A 1 168 ? 34.080 -22.137 -61.708 1.00 53.66 168 GLY A C 1
ATOM 1221 O O . GLY A 1 168 ? 33.134 -21.595 -61.149 1.00 53.66 168 GLY A O 1
ATOM 1222 N N . ALA A 1 169 ? 34.144 -22.216 -63.037 1.00 47.03 169 ALA A N 1
ATOM 1223 C CA . ALA A 1 169 ? 32.978 -21.960 -63.886 1.00 47.03 169 ALA A CA 1
ATOM 1224 C C . ALA A 1 169 ? 32.560 -23.272 -64.555 1.00 47.03 169 ALA A C 1
ATOM 1226 O O . ALA A 1 169 ? 33.432 -24.026 -64.982 1.00 47.03 169 ALA A O 1
ATOM 1227 N N . ALA A 1 170 ? 31.253 -23.518 -64.676 1.00 49.94 170 ALA A N 1
ATOM 1228 C CA . ALA A 1 170 ? 30.618 -24.711 -65.259 1.00 49.94 170 ALA A CA 1
ATOM 1229 C C . ALA A 1 170 ? 30.892 -24.930 -66.775 1.00 49.94 170 ALA A C 1
ATOM 1231 O O . ALA A 1 170 ? 30.070 -25.463 -67.511 1.00 49.94 170 ALA A O 1
ATOM 1232 N N . GLY A 1 171 ? 32.054 -24.488 -67.255 1.00 56.31 171 GLY A N 1
ATOM 1233 C CA . GLY A 1 171 ? 32.611 -24.698 -68.588 1.00 56.31 171 GLY A CA 1
ATOM 1234 C C . GLY A 1 171 ? 34.135 -24.544 -68.569 1.00 56.31 171 GLY A C 1
ATOM 1235 O O . GLY A 1 171 ? 34.700 -23.966 -69.492 1.00 56.31 171 GLY A O 1
ATOM 1236 N N . GLY A 1 172 ? 34.785 -24.974 -67.477 1.00 61.47 172 GLY A N 1
ATOM 1237 C CA . GLY A 1 172 ? 36.208 -24.797 -67.167 1.00 61.47 172 GLY A CA 1
ATOM 1238 C C . GLY A 1 172 ? 37.157 -25.554 -68.094 1.00 61.47 172 GLY A C 1
ATOM 1239 O O . GLY A 1 172 ? 37.895 -26.427 -67.647 1.00 61.47 172 GLY A O 1
ATOM 1240 N N . GLY A 1 173 ? 37.140 -25.210 -69.378 1.00 65.94 173 GLY A N 1
ATOM 1241 C CA . GLY A 1 173 ? 38.058 -25.726 -70.374 1.00 65.94 173 GLY A CA 1
ATOM 1242 C C . GLY A 1 173 ? 39.271 -24.829 -70.601 1.00 65.94 173 GLY A C 1
ATOM 1243 O O . GLY A 1 173 ? 39.170 -23.601 -70.585 1.00 65.94 173 GLY A O 1
ATOM 1244 N N . GLY A 1 174 ? 40.439 -25.448 -70.763 1.00 75.69 174 GLY A N 1
ATOM 1245 C CA . GLY A 1 174 ? 41.692 -24.770 -71.093 1.00 75.69 174 GLY A CA 1
ATOM 1246 C C . GLY A 1 174 ? 42.044 -24.991 -72.558 1.00 75.69 174 GLY A C 1
ATOM 1247 O O . GLY A 1 174 ? 41.849 -26.086 -73.080 1.00 75.69 174 GLY A O 1
ATOM 1248 N N . THR A 1 175 ? 42.605 -23.975 -73.211 1.00 81.31 175 THR A N 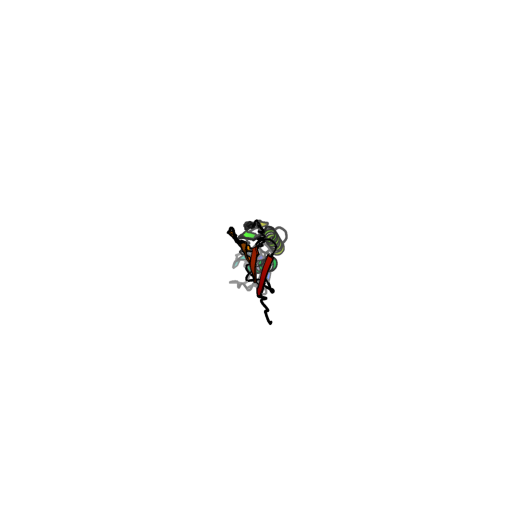1
ATOM 1249 C CA . THR A 1 175 ? 43.088 -24.100 -74.594 1.00 81.31 175 THR A CA 1
ATOM 1250 C C . THR A 1 175 ? 44.600 -23.985 -74.625 1.00 81.31 175 THR A C 1
ATOM 1252 O O . THR A 1 175 ? 45.180 -23.128 -73.954 1.00 81.31 175 THR A O 1
ATOM 1255 N N . ILE A 1 176 ? 45.240 -24.845 -75.413 1.00 83.50 176 ILE A N 1
ATOM 1256 C CA . ILE A 1 176 ? 46.661 -24.762 -75.740 1.00 83.50 176 ILE A CA 1
ATOM 1257 C C . ILE A 1 176 ? 46.787 -24.734 -77.259 1.00 83.50 176 ILE A C 1
ATOM 1259 O O . ILE A 1 176 ? 46.366 -25.660 -77.945 1.00 83.50 176 ILE A O 1
ATOM 1263 N N . GLY A 1 177 ? 47.375 -23.671 -77.794 1.00 87.12 177 GLY A N 1
ATOM 1264 C CA . GLY A 1 177 ? 47.693 -23.537 -79.208 1.00 87.12 177 GLY A CA 1
ATOM 1265 C C . GLY A 1 177 ? 49.194 -23.589 -79.439 1.00 87.12 177 GLY A C 1
ATOM 1266 O O . GLY A 1 177 ? 49.953 -22.949 -78.716 1.00 87.12 177 GLY A O 1
ATOM 1267 N N . ILE A 1 178 ? 49.617 -24.310 -80.472 1.00 87.50 178 ILE A N 1
ATOM 1268 C CA . ILE A 1 178 ? 50.976 -24.268 -81.010 1.00 87.50 178 ILE A CA 1
ATOM 1269 C C . ILE A 1 178 ? 50.936 -23.777 -82.457 1.00 87.50 178 ILE A C 1
ATOM 1271 O O . ILE A 1 178 ? 50.045 -24.136 -83.228 1.00 87.50 178 ILE A O 1
ATOM 1275 N N . GLY A 1 179 ? 51.894 -22.943 -82.839 1.00 89.62 179 GLY A N 1
ATOM 1276 C CA . GLY A 1 179 ? 51.980 -22.375 -84.178 1.00 89.62 179 GLY A CA 1
ATOM 1277 C C . GLY A 1 179 ? 53.417 -22.283 -84.661 1.00 89.62 179 GLY A C 1
ATOM 1278 O O . GLY A 1 179 ? 54.311 -21.953 -83.890 1.00 89.62 179 GLY A O 1
ATOM 1279 N N . PHE A 1 180 ? 53.626 -22.550 -85.944 1.00 89.25 180 PHE A N 1
ATOM 1280 C CA . PHE A 1 180 ? 54.874 -22.331 -86.658 1.00 89.25 180 PHE A CA 1
ATOM 1281 C C . PHE A 1 180 ? 54.618 -21.479 -87.904 1.00 89.25 180 PHE A C 1
ATOM 1283 O O . PHE A 1 180 ? 53.645 -21.690 -88.627 1.00 89.25 180 PHE A O 1
ATOM 1290 N N . SER A 1 181 ? 55.504 -20.526 -88.162 1.00 89.56 181 SER A N 1
ATOM 1291 C CA . SER A 1 181 ? 55.434 -19.608 -89.296 1.00 89.56 181 SER A CA 1
ATOM 1292 C C . SER A 1 181 ? 56.810 -19.465 -89.935 1.00 89.56 181 SER A C 1
ATOM 1294 O O . SER A 1 181 ? 57.769 -19.140 -89.242 1.00 89.56 181 SER A O 1
ATOM 1296 N N . ALA A 1 182 ? 56.931 -19.677 -91.244 1.00 87.38 182 ALA A N 1
ATOM 1297 C CA . ALA A 1 182 ? 58.153 -19.394 -91.994 1.00 87.38 182 ALA A CA 1
ATOM 1298 C C . ALA A 1 182 ? 57.808 -18.885 -93.400 1.00 87.38 182 ALA A C 1
ATOM 1300 O O . ALA A 1 182 ? 57.245 -19.612 -94.222 1.00 87.38 182 ALA A O 1
ATOM 1301 N N . GLY A 1 183 ? 58.148 -17.623 -93.684 1.00 84.38 183 GLY A N 1
ATOM 1302 C CA . GLY A 1 183 ? 57.826 -16.973 -94.958 1.00 84.38 183 GLY A CA 1
ATOM 1303 C C . GLY A 1 183 ? 56.314 -16.921 -95.209 1.00 84.38 183 GLY A C 1
ATOM 1304 O O . GLY A 1 183 ? 55.570 -16.355 -94.413 1.00 84.38 183 GLY A O 1
ATOM 1305 N N . ASN A 1 184 ? 55.860 -17.526 -96.310 1.00 84.88 184 ASN A N 1
ATOM 1306 C CA . ASN A 1 184 ? 54.442 -17.604 -96.686 1.00 84.88 184 ASN A CA 1
ATOM 1307 C C . ASN A 1 184 ? 53.720 -18.853 -96.144 1.00 84.88 184 ASN A C 1
ATOM 1309 O O . ASN A 1 184 ? 52.532 -19.024 -96.414 1.00 84.88 184 ASN A O 1
ATOM 1313 N N . THR A 1 185 ? 54.407 -19.719 -95.393 1.00 81.00 185 THR A N 1
ATOM 1314 C CA . THR A 1 185 ? 53.836 -20.963 -94.863 1.00 81.00 185 THR A CA 1
ATOM 1315 C C . THR A 1 185 ? 53.575 -20.826 -93.368 1.00 81.00 185 THR A C 1
ATOM 1317 O O . THR A 1 185 ? 54.493 -20.561 -92.593 1.00 81.00 185 THR A O 1
ATOM 1320 N N . ASN A 1 186 ? 52.327 -21.049 -92.954 1.00 88.25 186 ASN A N 1
ATOM 1321 C CA . ASN A 1 186 ? 51.919 -21.068 -91.551 1.00 88.25 186 ASN A CA 1
ATOM 1322 C C . ASN A 1 186 ? 51.234 -22.401 -91.239 1.00 88.25 186 ASN A C 1
ATOM 1324 O O . ASN A 1 186 ? 50.378 -22.847 -92.000 1.00 88.25 186 ASN A O 1
ATOM 1328 N N . LEU A 1 187 ? 51.593 -23.011 -90.112 1.00 89.44 187 LEU A N 1
ATOM 1329 C CA . LEU A 1 187 ? 50.955 -24.211 -89.581 1.00 89.44 187 LEU A CA 1
ATOM 1330 C C . LEU A 1 187 ? 50.583 -23.964 -88.121 1.00 89.44 187 LEU A C 1
ATOM 1332 O O . LEU A 1 187 ? 51.443 -23.609 -87.319 1.00 89.44 187 LEU A O 1
ATOM 1336 N N . SER A 1 188 ? 49.322 -24.177 -87.762 1.00 90.56 188 SER A N 1
ATOM 1337 C CA . SER A 1 188 ? 48.862 -24.086 -86.378 1.00 90.56 188 SER A CA 1
ATOM 1338 C C . SER A 1 188 ? 48.011 -25.288 -85.992 1.00 90.56 188 SER A C 1
ATOM 1340 O O . SER A 1 188 ? 47.297 -25.862 -86.813 1.00 90.56 188 SER A O 1
ATOM 1342 N N . ALA A 1 189 ? 48.104 -25.665 -84.719 1.00 87.94 189 ALA A N 1
ATOM 1343 C CA . ALA A 1 189 ? 47.264 -26.668 -84.088 1.00 87.94 189 ALA A CA 1
ATOM 1344 C C . ALA A 1 189 ? 46.795 -26.134 -82.735 1.00 87.94 189 ALA A C 1
ATOM 1346 O O . ALA A 1 189 ? 47.578 -25.559 -81.980 1.00 87.94 189 ALA A O 1
ATOM 1347 N N . VAL A 1 190 ? 45.514 -26.318 -82.431 1.00 86.75 190 VAL A N 1
ATOM 1348 C CA . VAL A 1 190 ? 44.926 -25.926 -81.149 1.00 86.75 190 VAL A CA 1
ATOM 1349 C C . VAL A 1 190 ? 44.280 -27.149 -80.527 1.00 86.75 190 VAL A C 1
ATOM 1351 O O . VAL A 1 190 ? 43.518 -27.854 -81.186 1.00 86.75 190 VAL A O 1
ATOM 1354 N N . LEU A 1 191 ? 44.604 -27.389 -79.261 1.00 83.25 191 LEU A N 1
ATOM 1355 C CA . LEU A 1 191 ? 43.948 -28.363 -78.412 1.00 83.25 191 LEU A CA 1
ATOM 1356 C C . LEU A 1 191 ? 43.069 -27.610 -77.417 1.00 83.25 191 LEU A C 1
ATOM 1358 O O . LEU A 1 191 ? 43.565 -26.841 -76.594 1.00 83.25 191 LEU A O 1
ATOM 1362 N N . ASP A 1 192 ? 41.766 -27.831 -77.519 1.00 82.62 192 ASP A N 1
ATOM 1363 C CA . ASP A 1 192 ? 40.782 -27.353 -76.557 1.00 82.62 192 ASP A CA 1
ATOM 1364 C C . ASP A 1 192 ? 40.361 -28.523 -75.668 1.00 82.62 192 ASP A C 1
ATOM 1366 O O . ASP A 1 192 ? 39.988 -29.589 -76.164 1.00 82.62 192 ASP A O 1
ATOM 1370 N N . ALA A 1 193 ? 40.469 -28.346 -74.357 1.00 72.12 193 ALA A N 1
ATOM 1371 C CA . ALA A 1 193 ? 40.039 -29.331 -73.382 1.00 72.12 193 ALA A CA 1
ATOM 1372 C C . ALA A 1 193 ? 38.775 -28.808 -72.708 1.00 72.12 193 ALA A C 1
ATOM 1374 O O . ALA A 1 193 ? 38.873 -28.001 -71.794 1.00 72.12 193 ALA A O 1
ATOM 1375 N N . LEU A 1 194 ? 37.598 -29.264 -73.139 1.00 72.94 194 LEU A N 1
ATOM 1376 C CA . LEU A 1 194 ? 36.324 -28.902 -72.518 1.00 72.94 194 LEU A CA 1
ATOM 1377 C C . LEU A 1 194 ? 36.115 -29.706 -71.226 1.00 72.94 194 LEU A C 1
ATOM 1379 O O . LEU A 1 194 ? 36.135 -30.936 -71.249 1.00 72.94 194 LEU A O 1
ATOM 1383 N N . ALA A 1 195 ? 35.863 -29.028 -70.105 1.00 65.56 195 ALA A N 1
ATOM 1384 C CA . ALA A 1 195 ? 35.387 -29.690 -68.894 1.00 65.56 195 ALA A CA 1
ATOM 1385 C C . ALA A 1 195 ? 33.866 -29.877 -68.983 1.00 65.56 195 ALA A C 1
ATOM 1387 O O . ALA A 1 195 ? 33.127 -28.894 -68.955 1.00 65.56 195 ALA A O 1
ATOM 1388 N N . SER A 1 196 ? 33.395 -31.123 -69.096 1.00 58.97 196 SER A N 1
ATOM 1389 C CA . SER A 1 196 ? 31.976 -31.445 -68.915 1.00 58.97 196 SER A CA 1
ATOM 1390 C C . SER A 1 196 ? 31.752 -31.981 -67.504 1.00 58.97 196 SER A C 1
ATOM 1392 O O . SER A 1 196 ? 32.266 -33.049 -67.167 1.00 58.97 196 SER A O 1
ATOM 1394 N N . GLU A 1 197 ? 30.967 -31.280 -66.696 1.00 50.50 197 GLU A N 1
ATOM 1395 C CA . GLU A 1 197 ? 30.372 -31.862 -65.494 1.00 50.50 197 GLU A CA 1
ATOM 1396 C C . GLU A 1 197 ? 29.048 -32.526 -65.876 1.00 50.50 197 GLU A C 1
ATOM 1398 O O . GLU A 1 197 ? 28.212 -31.921 -66.549 1.00 50.50 197 GLU A O 1
ATOM 1403 N N . HIS A 1 198 ? 28.861 -33.780 -65.463 1.00 41.97 198 HIS A N 1
ATOM 1404 C CA . HIS A 1 198 ? 27.545 -34.401 -65.458 1.00 41.97 198 HIS A CA 1
ATOM 1405 C C . HIS A 1 198 ? 27.053 -34.472 -64.007 1.00 41.97 198 HIS A C 1
ATOM 1407 O O . HIS A 1 198 ? 27.631 -35.209 -63.209 1.00 41.97 198 HIS A O 1
ATOM 1413 N N . LEU A 1 199 ? 25.952 -33.738 -63.778 1.00 39.88 199 LEU A N 1
ATOM 1414 C CA . LEU A 1 199 ? 25.126 -33.551 -62.568 1.00 39.88 199 LEU A CA 1
ATOM 1415 C C . LEU A 1 199 ? 25.671 -32.616 -61.482 1.00 39.88 199 LEU A C 1
ATOM 1417 O O . LEU A 1 199 ? 26.606 -33.004 -60.754 1.00 39.88 199 LEU A O 1
#